Protein AF-0000000079916244 (afdb_homodimer)

Radius of gyration: 22.92 Å; Cα contacts (8 Å, |Δi|>4): 599; chains: 2; bounding box: 50×56×96 Å

Secondary structure (DSSP, 8-state):
----------------------------HHHHHHHHHHHHHHHHHHHHHH-HHHHHHHHHHHEEEEEEEEETTTEEEEHHHHHHHHHHHHHHHH---EEEEEEEEEEEETTEEEEEEEEEEE-TTS-EEEEEEEEEEEEE-TTS-EEEEEEE--HHHHHTTT----TTTT---/----------------------------HHHHHHHHHHHHHHHHHHHHHH-HHHHHHHHHHHEEEEEEEEETTTEEEEHHHHHHHHHHHHHHHH---EEEEEEEEEEEETTEEEEEEEEEEE-TTS-EEEEEEEEEEEEE-TTS-EEEEEEE--HHHHHTTT----TTTT---

Structure (mmCIF, N/CA/C/O backbone):
data_AF-0000000079916244-model_v1
#
loop_
_entity.id
_entity.type
_entity.pdbx_description
1 polymer 'Limonene-1,2-epoxide hydrolase domain-containing protein'
#
loop_
_atom_site.group_PDB
_atom_site.id
_atom_site.type_symbol
_atom_site.label_atom_id
_atom_site.label_alt_id
_atom_site.label_comp_id
_atom_site.label_asym_id
_atom_site.label_entity_id
_atom_site.label_seq_id
_atom_site.pdbx_PDB_ins_code
_atom_site.Cartn_x
_atom_site.Cartn_y
_atom_site.Cartn_z
_atom_site.occupancy
_atom_site.B_iso_or_equiv
_atom_site.auth_seq_id
_atom_site.auth_comp_id
_atom_site.auth_asym_id
_atom_site.auth_atom_id
_atom_site.pdbx_PDB_model_num
ATOM 1 N N . MET A 1 1 ? 21.203 -6.188 46.281 1 23.81 1 MET A N 1
ATOM 2 C CA . MET A 1 1 ? 19.812 -6.648 46.438 1 23.81 1 MET A CA 1
ATOM 3 C C . MET A 1 1 ? 19.031 -6.402 45.156 1 23.81 1 MET A C 1
ATOM 5 O O . MET A 1 1 ? 18.688 -5.262 44.844 1 23.81 1 MET A O 1
ATOM 9 N N . HIS A 1 2 ? 19.359 -7.09 44.062 1 23.56 2 HIS A N 1
ATOM 10 C CA . HIS A 1 2 ? 19.344 -6.977 42.594 1 23.56 2 HIS A CA 1
ATOM 11 C C . HIS A 1 2 ? 17.953 -7.207 42.031 1 23.56 2 HIS A C 1
ATOM 13 O O . HIS A 1 2 ? 17.375 -8.281 42.219 1 23.56 2 HIS A O 1
ATOM 19 N N . GLY A 1 3 ? 16.953 -6.367 42.188 1 21.92 3 GLY A N 1
ATOM 20 C CA . GLY A 1 3 ? 15.508 -6.477 42 1 21.92 3 GLY A CA 1
ATOM 21 C C . GLY A 1 3 ? 15.102 -6.914 40.625 1 21.92 3 GLY A C 1
ATOM 22 O O . GLY A 1 3 ? 15.523 -6.309 39.625 1 21.92 3 GLY A O 1
ATOM 23 N N . TYR A 1 4 ? 14.867 -8.242 40.312 1 20.38 4 TYR A N 1
ATOM 24 C CA . TYR A 1 4 ? 14.562 -9.102 39.188 1 20.38 4 TYR A CA 1
ATOM 25 C C . TYR A 1 4 ? 13.273 -8.656 38.5 1 20.38 4 TYR A C 1
ATOM 27 O O . TYR A 1 4 ? 12.219 -8.562 39.125 1 20.38 4 TYR A O 1
ATOM 35 N N . ILE A 1 5 ? 13.25 -7.645 37.656 1 23.41 5 ILE A N 1
ATOM 36 C CA . ILE A 1 5 ? 12.086 -7.074 37 1 23.41 5 ILE A CA 1
ATOM 37 C C . ILE A 1 5 ? 11.359 -8.156 36.188 1 23.41 5 ILE A C 1
ATOM 39 O O . ILE A 1 5 ? 11.945 -8.805 35.344 1 23.41 5 ILE A O 1
ATOM 43 N N . ASP A 1 6 ? 10.438 -8.914 36.75 1 19.89 6 ASP A N 1
ATOM 44 C CA . ASP A 1 6 ? 9.539 -10 36.344 1 19.89 6 ASP A CA 1
ATOM 45 C C . ASP A 1 6 ? 8.953 -9.734 34.969 1 19.89 6 ASP A C 1
ATOM 47 O O . ASP A 1 6 ? 8.523 -8.609 34.656 1 19.89 6 ASP A O 1
ATOM 51 N N . HIS A 1 7 ? 9.352 -10.469 33.969 1 21.56 7 HIS A N 1
ATOM 52 C CA . HIS A 1 7 ? 9.172 -10.711 32.562 1 21.56 7 HIS A CA 1
ATOM 53 C C . HIS A 1 7 ? 7.703 -10.945 32.219 1 21.56 7 HIS A C 1
ATOM 55 O O . HIS A 1 7 ? 7.082 -11.875 32.75 1 21.56 7 HIS A O 1
ATOM 61 N N . ILE A 1 8 ? 6.84 -9.977 32.219 1 23.69 8 ILE A N 1
ATOM 62 C CA . ILE A 1 8 ? 5.41 -10.086 31.953 1 23.69 8 ILE A CA 1
ATOM 63 C C . ILE A 1 8 ? 5.18 -10.875 30.672 1 23.69 8 ILE A C 1
ATOM 65 O O . ILE A 1 8 ? 5.555 -10.438 29.578 1 23.69 8 ILE A O 1
ATOM 69 N N . VAL A 1 9 ? 5.484 -12.164 30.688 1 20.92 9 VAL A N 1
ATOM 70 C CA . VAL A 1 9 ? 5.293 -13.117 29.594 1 20.92 9 VAL A CA 1
ATOM 71 C C . VAL A 1 9 ? 3.838 -13.086 29.125 1 20.92 9 VAL A C 1
ATOM 73 O O . VAL A 1 9 ? 2.922 -13.32 29.922 1 20.92 9 VAL A O 1
ATOM 76 N N . PRO A 1 10 ? 3.521 -12.32 28.125 1 19.95 10 PRO A N 1
ATOM 77 C CA . PRO A 1 10 ? 2.107 -12.242 27.75 1 19.95 10 PRO A CA 1
ATOM 78 C C . PRO A 1 10 ? 1.494 -13.617 27.5 1 19.95 10 PRO A C 1
ATOM 80 O O . PRO A 1 10 ? 2.199 -14.555 27.109 1 19.95 10 PRO A O 1
ATOM 83 N N . ASP A 1 11 ? 0.597 -13.93 28.281 1 20.97 11 ASP A N 1
ATOM 84 C CA . ASP A 1 11 ? -0.201 -15.156 28.312 1 20.97 11 ASP A CA 1
ATOM 85 C C . ASP A 1 11 ? -0.482 -15.664 26.906 1 20.97 11 ASP A C 1
ATOM 87 O O . ASP A 1 11 ? -0.463 -14.898 25.938 1 20.97 11 ASP A O 1
ATOM 91 N N . ARG A 1 12 ? -0.502 -16.984 26.766 1 22.53 12 ARG A N 1
ATOM 92 C CA . ARG A 1 12 ? -0.764 -18.062 25.828 1 22.53 12 ARG A CA 1
ATOM 93 C C . ARG A 1 12 ? -2.119 -17.891 25.156 1 22.53 12 ARG A C 1
ATOM 95 O O . ARG A 1 12 ? -3.148 -17.812 25.828 1 22.53 12 ARG A O 1
ATOM 102 N N . LEU A 1 13 ? -2.215 -17.297 24.078 1 23.06 13 LEU A N 1
ATOM 103 C CA . LEU A 1 13 ? -3.332 -17.203 23.156 1 23.06 13 LEU A CA 1
ATOM 104 C C . LEU A 1 13 ? -3.914 -18.578 22.875 1 23.06 13 LEU A C 1
ATOM 106 O O . LEU A 1 13 ? -3.246 -19.438 22.281 1 23.06 13 LEU A O 1
ATOM 110 N N . THR A 1 14 ? -4.559 -19.172 23.75 1 23.91 14 THR A N 1
ATOM 111 C CA . THR A 1 14 ? -5.363 -20.391 23.625 1 23.91 14 THR A CA 1
ATOM 112 C C . THR A 1 14 ? -6.105 -20.422 22.297 1 23.91 14 THR A C 1
ATOM 114 O O . THR A 1 14 ? -6.352 -19.375 21.688 1 23.91 14 THR A O 1
ATOM 117 N N . GLY A 1 15 ? -6.281 -21.578 21.516 1 23.58 15 GLY A N 1
ATOM 118 C CA . GLY A 1 15 ? -6.625 -22.219 20.266 1 23.58 15 GLY A CA 1
ATOM 119 C C . GLY A 1 15 ? -8.07 -22 19.859 1 23.58 15 GLY A C 1
ATOM 120 O O . GLY A 1 15 ? -8.578 -22.688 18.969 1 23.58 15 GLY A O 1
ATOM 121 N N . ARG A 1 16 ? -8.945 -21.391 20.688 1 22.08 16 ARG A N 1
ATOM 122 C CA . ARG A 1 16 ? -10.328 -21.656 20.312 1 22.08 16 ARG A CA 1
ATOM 123 C C . ARG A 1 16 ? -10.586 -21.25 18.859 1 22.08 16 ARG A C 1
ATOM 125 O O . ARG A 1 16 ? -10.062 -20.25 18.375 1 22.08 16 ARG A O 1
ATOM 132 N N . ALA A 1 17 ? -11.078 -22.266 17.953 1 26.22 17 ALA A N 1
ATOM 133 C CA . ALA A 1 17 ? -11.727 -22.344 16.656 1 26.22 17 ALA A CA 1
ATOM 134 C C . ALA A 1 17 ? -12.75 -21.219 16.469 1 26.22 17 ALA A C 1
ATOM 136 O O . ALA A 1 17 ? -13.797 -21.219 17.125 1 26.22 17 ALA A O 1
ATOM 137 N N 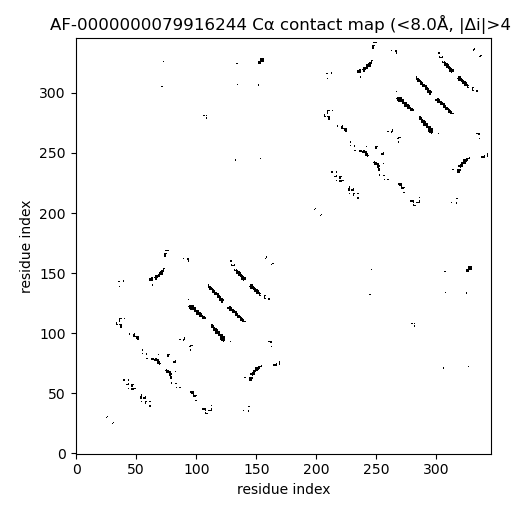. GLY A 1 18 ? -12.453 -20.078 16.703 1 24.7 18 GLY A N 1
ATOM 138 C CA . GLY A 1 18 ? -13.336 -18.922 16.703 1 24.7 18 GLY A CA 1
ATOM 139 C C . GLY A 1 18 ? -14.367 -18.969 15.602 1 24.7 18 GLY A C 1
ATOM 140 O O . GLY A 1 18 ? -14.109 -19.484 14.508 1 24.7 18 GLY A O 1
ATOM 141 N N . ALA A 1 19 ? -15.68 -18.891 16.047 1 23.94 19 ALA A N 1
ATOM 142 C CA . ALA A 1 19 ? -16.938 -18.859 15.312 1 23.94 19 ALA A CA 1
ATOM 143 C C . ALA A 1 19 ? -16.844 -17.984 14.062 1 23.94 19 ALA A C 1
ATOM 145 O O . ALA A 1 19 ? -16.5 -16.812 14.156 1 23.94 19 ALA A O 1
ATOM 146 N N . ILE A 1 20 ? -16.406 -18.531 12.969 1 25.03 20 ILE A N 1
ATOM 147 C CA . ILE A 1 20 ? -16.625 -17.922 11.656 1 25.03 20 ILE A CA 1
ATOM 148 C C . ILE A 1 20 ? -18.016 -17.297 11.602 1 25.03 20 ILE A C 1
ATOM 150 O O . ILE A 1 20 ? -19.016 -18 11.727 1 25.03 20 ILE A O 1
ATOM 154 N N . HIS A 1 21 ? -18.141 -16.188 12.344 1 24.23 21 HIS A N 1
ATOM 155 C CA . HIS A 1 21 ? -19.406 -15.484 12.203 1 24.23 21 HIS A CA 1
ATOM 156 C C . HIS A 1 21 ? -19.906 -15.539 10.758 1 24.23 21 HIS A C 1
ATOM 158 O O . HIS A 1 21 ? -19.125 -15.328 9.82 1 24.23 21 HIS A O 1
ATOM 164 N N . ASN A 1 22 ? -20.922 -16.266 10.539 1 24.09 22 ASN A N 1
ATOM 165 C CA . ASN A 1 22 ? -21.812 -16.328 9.383 1 24.09 22 ASN A CA 1
ATOM 166 C C . ASN A 1 22 ? -22.094 -14.945 8.812 1 24.09 22 ASN A C 1
ATOM 168 O O . ASN A 1 22 ? -22.75 -14.125 9.453 1 24.09 22 ASN A O 1
ATOM 172 N N . ILE A 1 23 ? -21.094 -14.375 8.156 1 26.38 23 ILE A N 1
ATOM 173 C CA . ILE A 1 23 ? -21.422 -13.18 7.379 1 26.38 23 ILE A CA 1
ATOM 174 C C . ILE A 1 23 ? -22.797 -13.359 6.723 1 26.38 23 ILE A C 1
ATOM 176 O O . ILE A 1 23 ? -23 -14.289 5.938 1 26.38 23 ILE A O 1
ATOM 180 N N . SER A 1 24 ? -23.766 -13.109 7.453 1 26.19 24 SER A N 1
ATOM 181 C CA . SER A 1 24 ? -25.109 -13.062 6.887 1 26.19 24 SER A CA 1
ATOM 182 C C . SER A 1 24 ? -25.094 -12.492 5.473 1 26.19 24 SER A C 1
ATOM 184 O O . SER A 1 24 ? -24.5 -11.438 5.223 1 26.19 24 SER A O 1
ATOM 186 N N . ARG A 1 25 ? -25.312 -13.344 4.52 1 27.94 25 ARG A N 1
ATOM 187 C CA . ARG A 1 25 ? -25.641 -13.109 3.121 1 27.94 25 ARG A CA 1
ATOM 188 C C . ARG A 1 25 ? -26.734 -12.047 2.992 1 27.94 25 ARG A C 1
ATOM 190 O O . ARG A 1 25 ? -27.922 -12.352 3.135 1 27.94 25 ARG A O 1
ATOM 197 N N . ILE A 1 26 ? -26.688 -10.906 3.598 1 28.69 26 ILE A N 1
ATOM 198 C CA . ILE A 1 26 ? -27.75 -10.016 3.131 1 28.69 26 ILE A CA 1
ATOM 199 C C . ILE A 1 26 ? -27.656 -9.859 1.614 1 28.69 26 ILE A C 1
ATOM 201 O O . ILE A 1 26 ? -26.609 -9.438 1.09 1 28.69 26 ILE A O 1
ATOM 205 N N . SER A 1 27 ? -28.391 -10.562 0.897 1 31.7 27 SER A N 1
ATOM 206 C CA . SER A 1 27 ? -28.641 -10.68 -0.538 1 31.7 27 SER A CA 1
ATOM 207 C C . SER A 1 27 ? -28.938 -9.32 -1.165 1 31.7 27 SER A C 1
ATOM 209 O O . SER A 1 27 ? -30.094 -8.953 -1.341 1 31.7 27 SER A O 1
ATOM 211 N N . THR A 1 28 ? -28.547 -8.148 -0.71 1 33.34 28 THR A N 1
ATOM 212 C CA . THR A 1 28 ? -29.047 -7.059 -1.545 1 33.34 28 THR A CA 1
ATOM 213 C C . THR A 1 28 ? -28.484 -7.16 -2.959 1 33.34 28 THR A C 1
ATOM 215 O O . THR A 1 28 ? -27.375 -7.656 -3.156 1 33.34 28 THR A O 1
ATOM 218 N N . LYS A 1 29 ? -29.219 -6.922 -4.02 1 36.12 29 LYS A N 1
ATOM 219 C CA . LYS A 1 29 ? -28.906 -6.996 -5.441 1 36.12 29 LYS A CA 1
ATOM 220 C C . LYS A 1 29 ? -27.453 -6.559 -5.695 1 36.12 29 LYS A C 1
ATOM 222 O O . LYS A 1 29 ? -26.781 -7.102 -6.574 1 36.12 29 LYS A O 1
ATOM 227 N N . ASP A 1 30 ? -27 -5.535 -5.133 1 38.78 30 ASP A N 1
ATOM 228 C CA . ASP A 1 30 ? -25.688 -4.926 -5.355 1 38.78 30 ASP A CA 1
ATOM 229 C C . ASP A 1 30 ? -24.578 -5.789 -4.773 1 38.78 30 ASP A C 1
ATOM 231 O O . ASP A 1 30 ? -23.391 -5.523 -4.996 1 38.78 30 ASP A O 1
ATOM 235 N N . GLU A 1 31 ? -24.781 -6.672 -3.846 1 43.81 31 GLU A N 1
ATOM 236 C CA . GLU A 1 31 ? -23.922 -7.578 -3.1 1 43.81 31 GLU A CA 1
ATOM 237 C C . GLU A 1 31 ? -23.406 -8.711 -3.988 1 43.81 31 GLU A C 1
ATOM 239 O O . GLU A 1 31 ? -22.297 -9.188 -3.812 1 43.81 31 GLU A O 1
ATOM 244 N N . THR A 1 32 ? -24.297 -9.133 -4.824 1 47.53 32 THR A N 1
ATOM 245 C CA . THR A 1 32 ? -23.984 -10.266 -5.688 1 47.53 32 THR A CA 1
ATOM 246 C C . THR A 1 32 ? -22.781 -9.945 -6.574 1 47.53 32 THR A C 1
ATOM 248 O O . THR A 1 32 ? -21.891 -10.781 -6.75 1 47.53 32 THR A O 1
ATOM 251 N N . MET A 1 33 ? -22.875 -8.758 -7.215 1 48.25 33 MET A N 1
ATOM 252 C CA . MET A 1 33 ? -21.797 -8.367 -8.117 1 48.25 33 MET A CA 1
ATOM 253 C C . MET A 1 33 ? -20.5 -8.094 -7.348 1 48.25 33 MET A C 1
ATOM 255 O O . MET A 1 33 ? -19.406 -8.352 -7.848 1 48.25 33 MET A O 1
ATOM 259 N N . ALA A 1 34 ? -20.719 -7.605 -6.074 1 57.31 34 ALA A N 1
ATOM 260 C CA . ALA A 1 34 ? -19.641 -7.121 -5.223 1 57.31 34 ALA A CA 1
ATOM 261 C C . ALA A 1 34 ? -18.719 -8.266 -4.785 1 57.31 34 ALA A C 1
ATOM 263 O O . ALA A 1 34 ? -17.5 -8.102 -4.703 1 57.31 34 ALA A O 1
ATOM 264 N N . ASP A 1 35 ? -19.281 -9.5 -4.902 1 80.25 35 ASP A N 1
ATOM 265 C CA . ASP A 1 35 ? -18.453 -10.57 -4.359 1 80.25 35 ASP A CA 1
ATOM 266 C C . ASP A 1 35 ? -17.781 -11.359 -5.477 1 80.25 35 ASP A C 1
ATOM 268 O O . ASP A 1 35 ? -16.859 -12.133 -5.223 1 80.25 35 ASP A O 1
ATOM 272 N N . VAL A 1 36 ? -18.188 -10.906 -6.715 1 91.19 36 VAL A N 1
ATOM 273 C CA . VAL A 1 36 ? -17.641 -11.703 -7.812 1 91.19 36 VAL A CA 1
ATOM 274 C C . VAL A 1 36 ? -16.156 -11.398 -7.996 1 91.19 36 VAL A C 1
ATOM 276 O O . VAL A 1 36 ? -15.336 -12.312 -8.078 1 91.19 36 VAL A O 1
ATOM 279 N N . LEU A 1 37 ? -15.938 -10.125 -8.039 1 97.12 37 LEU A N 1
ATOM 280 C CA . LEU A 1 37 ? -14.555 -9.734 -8.32 1 97.12 37 LEU A CA 1
ATOM 281 C C . LEU A 1 37 ? -13.641 -10.125 -7.164 1 97.12 37 LEU A C 1
ATOM 283 O O . LEU A 1 37 ? -12.5 -10.531 -7.383 1 97.12 37 LEU A O 1
ATOM 287 N N . LYS A 1 38 ? -14.109 -10.023 -5.973 1 97.12 38 LYS A N 1
ATOM 288 C CA . LYS A 1 38 ? -13.367 -10.5 -4.809 1 97.12 38 LYS A CA 1
ATOM 289 C C . LYS A 1 38 ? -13.023 -11.984 -4.945 1 97.12 38 LYS A C 1
ATOM 291 O O . LYS A 1 38 ? -11.914 -12.398 -4.613 1 97.12 38 LYS A O 1
ATOM 296 N N . ASN A 1 39 ? -13.977 -12.742 -5.438 1 97.38 39 ASN A N 1
ATOM 297 C CA . ASN A 1 39 ? -13.758 -14.18 -5.574 1 97.38 39 ASN A CA 1
ATOM 298 C C . ASN A 1 39 ? -12.695 -14.492 -6.625 1 97.38 39 ASN A C 1
ATOM 300 O O . ASN A 1 39 ? -11.953 -15.461 -6.496 1 97.38 39 ASN A O 1
ATOM 304 N N . VAL A 1 40 ? -12.633 -13.727 -7.668 1 98.38 40 VAL A N 1
ATOM 305 C CA . VAL A 1 40 ? -11.57 -13.883 -8.656 1 98.38 40 VAL A CA 1
ATOM 306 C C . VAL A 1 40 ? -10.211 -13.633 -7.996 1 98.38 40 VAL A C 1
ATOM 308 O O . VAL A 1 40 ? -9.273 -14.414 -8.188 1 98.38 40 VAL A O 1
ATOM 311 N N . ALA A 1 41 ? -10.086 -12.578 -7.207 1 98.62 41 ALA A N 1
ATOM 312 C CA . ALA A 1 41 ? -8.836 -12.281 -6.496 1 98.62 41 ALA A CA 1
ATOM 313 C C . ALA A 1 41 ? -8.461 -13.43 -5.559 1 98.62 41 ALA A C 1
ATOM 315 O O . ALA A 1 41 ? -7.309 -13.859 -5.531 1 98.62 41 ALA A O 1
ATOM 316 N N . LEU A 1 42 ? -9.453 -13.914 -4.844 1 98.44 42 LEU A N 1
ATOM 317 C CA . LEU A 1 42 ? -9.203 -14.984 -3.881 1 98.44 42 LEU A CA 1
ATOM 318 C C . LEU A 1 42 ? -8.797 -16.266 -4.586 1 98.44 42 LEU A C 1
ATOM 320 O O . LEU A 1 42 ? -7.977 -17.031 -4.07 1 98.44 42 LEU A O 1
ATOM 324 N N . ASP A 1 43 ? -9.367 -16.5 -5.762 1 98.25 43 ASP A N 1
ATOM 325 C CA . ASP A 1 43 ? -8.969 -17.656 -6.562 1 98.25 43 ASP A CA 1
ATOM 326 C C . ASP A 1 43 ? -7.496 -17.578 -6.953 1 98.25 43 ASP A C 1
ATOM 328 O O . ASP A 1 43 ? -6.77 -18.562 -6.879 1 98.25 43 ASP A O 1
ATOM 332 N N . LEU A 1 44 ? -7.109 -16.438 -7.32 1 98.88 44 LEU A N 1
ATOM 333 C CA . LEU A 1 44 ? -5.707 -16.234 -7.668 1 98.88 44 LEU A CA 1
ATOM 334 C C . LEU A 1 44 ? -4.805 -16.516 -6.477 1 98.88 44 LEU A C 1
ATOM 336 O O . LEU A 1 44 ? -3.852 -17.297 -6.586 1 98.88 44 LEU A O 1
ATOM 340 N N . PHE A 1 45 ? -5.117 -15.984 -5.344 1 98.81 45 PHE A N 1
ATOM 341 C CA . PHE A 1 45 ? -4.277 -16.156 -4.168 1 98.81 45 PHE A CA 1
ATOM 342 C C . PHE A 1 45 ? -4.277 -17.609 -3.703 1 98.81 45 PHE A C 1
ATOM 344 O O . PHE A 1 45 ? -3.262 -18.109 -3.209 1 98.81 45 PHE A O 1
ATOM 351 N N . ASN A 1 46 ? -5.375 -18.234 -3.826 1 98.56 46 ASN A N 1
ATOM 352 C CA . ASN A 1 46 ? -5.426 -19.656 -3.5 1 98.56 46 ASN A CA 1
ATOM 353 C C . ASN A 1 46 ? -4.5 -20.469 -4.398 1 98.56 46 ASN A C 1
ATOM 355 O O . ASN A 1 46 ? -3.84 -21.391 -3.936 1 98.56 46 ASN A O 1
ATOM 359 N N . SER A 1 47 ? -4.484 -20.141 -5.664 1 98.75 47 SER A N 1
ATOM 360 C CA . SER A 1 47 ? -3.596 -20.859 -6.566 1 98.75 47 SER A CA 1
ATOM 361 C C . SER A 1 47 ? -2.139 -20.719 -6.141 1 98.75 47 SER A C 1
ATOM 363 O O . SER A 1 47 ? -1.348 -21.656 -6.297 1 98.75 47 SER A O 1
ATOM 365 N N . TRP A 1 48 ? -1.722 -19.516 -5.598 1 98.75 48 TRP A N 1
ATOM 366 C CA . TRP A 1 48 ? -0.361 -19.281 -5.125 1 98.75 48 TRP A CA 1
ATOM 367 C C . TRP A 1 48 ? -0.023 -20.188 -3.951 1 98.75 48 TRP A C 1
ATOM 369 O O . TRP A 1 48 ? 1.138 -20.562 -3.756 1 98.75 48 TRP A O 1
ATOM 379 N N . ARG A 1 49 ? -0.956 -20.469 -3.207 1 98.31 49 ARG A N 1
ATOM 380 C CA . ARG A 1 49 ? -0.805 -21.25 -1.982 1 98.31 49 ARG A CA 1
ATOM 381 C C . ARG A 1 49 ? -0.628 -22.734 -2.295 1 98.31 49 ARG A C 1
ATOM 383 O O . ARG A 1 49 ? 0.082 -23.453 -1.581 1 98.31 49 ARG A 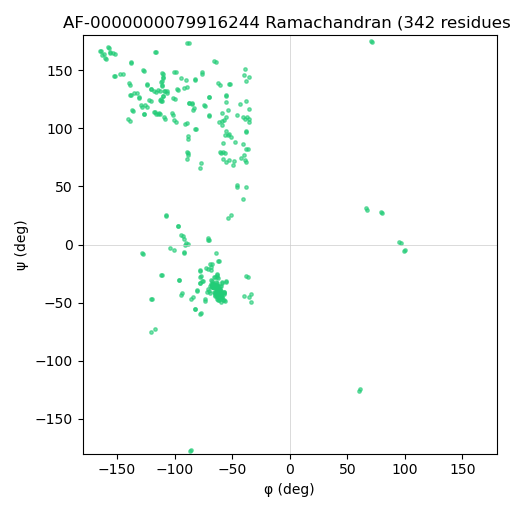O 1
ATOM 390 N N . VAL A 1 50 ? -1.2 -23.234 -3.357 1 98.25 50 VAL A N 1
ATOM 391 C CA . VAL A 1 50 ? -1.312 -24.656 -3.658 1 98.25 50 VAL A CA 1
ATOM 392 C C . VAL A 1 50 ? 0.021 -25.172 -4.188 1 98.25 50 VAL A C 1
ATOM 394 O O . VAL A 1 50 ? 0.556 -26.156 -3.678 1 98.25 50 VAL A O 1
ATOM 397 N N . SER A 1 51 ? 0.488 -24.625 -5.281 1 98 51 SER A N 1
ATOM 398 C CA . SER A 1 51 ? 1.758 -25.047 -5.863 1 98 51 SER A CA 1
ATOM 399 C C . SER A 1 51 ? 2.273 -24.016 -6.867 1 98 51 SER A C 1
ATOM 401 O O . SER A 1 51 ? 1.53 -23.141 -7.301 1 98 51 SER A O 1
ATOM 403 N N . TYR A 1 52 ? 3.531 -24.203 -7.199 1 98.38 52 TYR A N 1
ATOM 404 C CA . TYR A 1 52 ? 4.145 -23.375 -8.234 1 98.38 52 TYR A CA 1
ATOM 405 C C . TYR A 1 52 ? 3.361 -23.484 -9.539 1 98.38 52 TYR A C 1
ATOM 407 O O . TYR A 1 52 ? 3.023 -22.469 -10.148 1 98.38 52 TYR A O 1
ATOM 415 N N . ASP A 1 53 ? 3.049 -24.672 -9.953 1 98.25 53 ASP A N 1
ATOM 416 C CA . ASP A 1 53 ? 2.344 -24.891 -11.203 1 98.25 53 ASP A CA 1
ATOM 417 C C . ASP A 1 53 ? 0.935 -24.312 -11.156 1 98.25 53 ASP A C 1
ATOM 419 O O . ASP A 1 53 ? 0.461 -23.734 -12.141 1 98.25 53 ASP A O 1
ATOM 423 N N . GLU A 1 54 ? 0.252 -24.5 -10.109 1 98.75 54 GLU A N 1
ATOM 424 C CA . GLU A 1 54 ? -1.102 -23.969 -9.984 1 98.75 54 GLU A CA 1
ATOM 425 C C . GLU A 1 54 ? -1.099 -22.438 -10.016 1 98.75 54 GLU A C 1
ATOM 427 O O . GLU A 1 54 ? -2.037 -21.828 -10.531 1 98.75 54 GLU A O 1
ATOM 432 N N . ALA A 1 55 ? -0.068 -21.859 -9.445 1 98.75 55 ALA A N 1
ATOM 433 C CA . ALA A 1 55 ? 0.062 -20.406 -9.516 1 98.75 55 ALA A CA 1
ATOM 434 C C . ALA A 1 55 ? 0.121 -19.938 -10.961 1 98.75 55 ALA A C 1
ATOM 436 O O . ALA A 1 55 ? -0.536 -18.953 -11.32 1 98.75 55 ALA A O 1
ATOM 437 N N . LEU A 1 56 ? 0.901 -20.594 -11.773 1 98.75 56 LEU A N 1
ATOM 438 C CA . LEU A 1 56 ? 1.016 -20.219 -13.18 1 98.75 56 LEU A CA 1
ATOM 439 C C . LEU A 1 56 ? -0.335 -20.328 -13.875 1 98.75 56 LEU A C 1
ATOM 441 O O . LEU A 1 56 ? -0.7 -19.453 -14.664 1 98.75 56 LEU A O 1
ATOM 445 N N .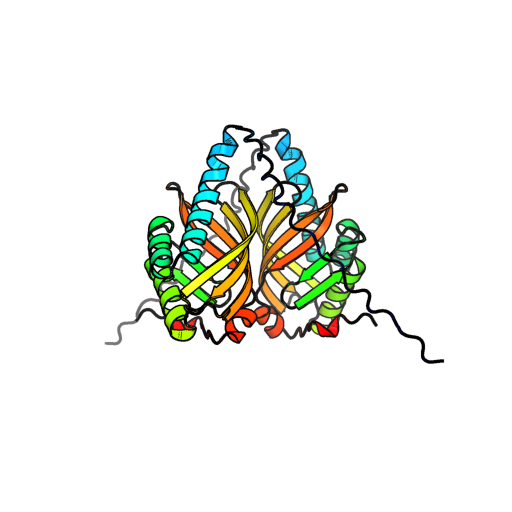 LYS A 1 57 ? -1.117 -21.344 -13.555 1 98.81 57 LYS A N 1
ATOM 446 C CA . LYS A 1 57 ? -2.455 -21.5 -14.117 1 98.81 57 LYS A CA 1
ATOM 447 C C . LYS A 1 57 ? -3.395 -20.406 -13.625 1 98.81 57 LYS A C 1
ATOM 449 O O . LYS A 1 57 ? -4.289 -19.969 -14.352 1 98.81 57 LYS A O 1
ATOM 454 N N . GLY A 1 58 ? -3.209 -20.062 -12.414 1 98.88 58 GLY A N 1
ATOM 455 C CA . GLY A 1 58 ? -4.02 -19 -11.852 1 98.88 58 GLY A CA 1
ATOM 456 C C . GLY A 1 58 ? -3.918 -17.703 -12.617 1 98.88 58 GLY A C 1
ATOM 457 O O . GLY A 1 58 ? -4.922 -17.016 -12.82 1 98.88 58 GLY A O 1
ATOM 458 N N . PHE A 1 59 ? -2.727 -17.344 -13.031 1 98.88 59 PHE A N 1
ATOM 459 C CA . PHE A 1 59 ? -2.549 -16.141 -13.836 1 98.88 59 PHE A CA 1
ATOM 460 C C . PHE A 1 59 ? -3.338 -16.234 -15.141 1 98.88 59 PHE A C 1
ATOM 462 O O . PHE A 1 59 ? -3.998 -15.281 -15.547 1 98.88 59 PHE A O 1
ATOM 469 N N . ASP A 1 60 ? -3.281 -17.391 -15.719 1 98.75 60 ASP A N 1
ATOM 470 C CA . ASP A 1 60 ? -4 -17.609 -16.969 1 98.75 60 ASP A CA 1
ATOM 471 C C . ASP A 1 60 ? -5.508 -17.453 -16.766 1 98.75 60 ASP A C 1
ATOM 473 O O . ASP A 1 60 ? -6.199 -16.906 -17.641 1 98.75 60 ASP A O 1
ATOM 477 N N . ARG A 1 61 ? -5.988 -17.844 -15.719 1 98.62 61 ARG A N 1
ATOM 478 C CA . ARG A 1 61 ? -7.422 -17.875 -15.453 1 98.62 61 ARG A CA 1
ATOM 479 C C . ARG A 1 61 ? -7.938 -16.469 -15.109 1 98.62 61 ARG A C 1
ATOM 481 O O . ARG A 1 61 ? -9.07 -16.125 -15.461 1 98.62 61 ARG A O 1
ATOM 488 N N . THR A 1 62 ? -7.125 -15.664 -14.469 1 98.88 62 THR A N 1
ATOM 489 C CA . THR A 1 62 ? -7.691 -14.492 -13.805 1 98.88 62 THR A CA 1
ATOM 490 C C . THR A 1 62 ? -7.254 -13.211 -14.516 1 98.88 62 THR A C 1
ATOM 492 O O . THR A 1 62 ? -7.965 -12.203 -14.469 1 98.88 62 THR A O 1
ATOM 495 N N . PHE A 1 63 ? -6.074 -13.219 -15.211 1 98.88 63 PHE A N 1
ATOM 496 C CA . PHE A 1 63 ? -5.559 -12.008 -15.836 1 98.88 63 PHE A CA 1
ATOM 497 C C . PHE A 1 63 ? -6.215 -11.773 -17.188 1 98.88 63 PHE A C 1
ATOM 499 O O . PHE A 1 63 ? -6.453 -12.719 -17.938 1 98.88 63 PHE A O 1
ATOM 506 N N . ALA A 1 64 ? -6.52 -10.523 -17.531 1 98.88 64 ALA A N 1
ATOM 507 C CA . ALA A 1 64 ? -6.801 -10.148 -18.922 1 98.88 64 ALA A CA 1
ATOM 508 C C . ALA A 1 64 ? -5.57 -10.336 -19.797 1 98.88 64 ALA A C 1
ATOM 510 O O . ALA A 1 64 ? -4.438 -10.258 -19.328 1 98.88 64 ALA A O 1
ATOM 511 N N . ALA A 1 65 ? -5.77 -10.492 -21.109 1 98.62 65 ALA A N 1
ATOM 512 C CA . ALA A 1 65 ? -4.672 -10.641 -22.062 1 98.62 65 ALA A CA 1
ATOM 513 C C . ALA A 1 65 ? -3.785 -9.398 -22.078 1 98.62 65 ALA A C 1
ATOM 515 O O . ALA A 1 65 ? -2.57 -9.5 -22.266 1 98.62 65 ALA A O 1
ATOM 516 N N . ASP A 1 66 ? -4.379 -8.273 -21.781 1 98.44 66 ASP A N 1
ATOM 517 C CA . ASP A 1 66 ? -3.648 -7.012 -21.797 1 98.44 66 ASP A CA 1
ATOM 518 C C . ASP A 1 66 ? -3.406 -6.5 -20.375 1 98.44 66 ASP A C 1
ATOM 520 O O . ASP A 1 66 ? -3.328 -5.289 -20.156 1 98.44 66 ASP A O 1
ATOM 524 N N . ASN A 1 67 ? -3.385 -7.414 -19.438 1 98.75 67 ASN A N 1
ATOM 525 C CA . ASN A 1 67 ? -3.131 -7.023 -18.062 1 98.75 67 ASN A CA 1
ATOM 526 C C . ASN A 1 67 ? -1.86 -6.188 -17.938 1 98.75 67 ASN A C 1
ATOM 528 O O . ASN A 1 67 ? -0.865 -6.461 -18.609 1 98.75 67 ASN A O 1
ATOM 532 N N . VAL A 1 68 ? -1.906 -5.129 -17.125 1 98.62 68 VAL A N 1
ATOM 533 C CA . VAL A 1 68 ? -0.746 -4.387 -16.641 1 98.62 68 VAL A CA 1
ATOM 534 C C . VAL A 1 68 ? -0.592 -4.594 -15.133 1 98.62 68 VAL A C 1
ATOM 536 O O . VAL A 1 68 ? -1.481 -4.234 -14.359 1 98.62 68 VAL A O 1
ATOM 539 N N . TRP A 1 69 ? 0.48 -5.285 -14.75 1 98.06 69 TRP A N 1
ATOM 540 C CA . TRP A 1 69 ? 0.795 -5.52 -13.344 1 98.06 69 TRP A CA 1
ATOM 541 C C . TRP A 1 69 ? 2.004 -4.695 -12.914 1 98.06 69 TRP A C 1
ATOM 543 O O . TRP A 1 69 ? 3.133 -4.977 -13.32 1 98.06 69 TRP A O 1
ATOM 553 N N . VAL A 1 70 ? 1.68 -3.633 -12.078 1 96.94 70 VAL A N 1
ATOM 554 C CA . VAL A 1 70 ? 2.697 -2.695 -11.609 1 96.94 70 VAL A CA 1
ATOM 555 C C . VAL A 1 70 ? 3.146 -3.076 -10.203 1 96.94 70 VAL A C 1
ATOM 557 O O . VAL A 1 70 ? 2.398 -2.898 -9.234 1 96.94 70 VAL A O 1
ATOM 560 N N . ASN A 1 71 ? 4.363 -3.637 -10.203 1 92.44 71 ASN A N 1
ATOM 561 C CA . ASN A 1 71 ? 5.031 -3.758 -8.914 1 92.44 71 ASN A CA 1
ATOM 562 C C . ASN A 1 71 ? 5.867 -2.52 -8.594 1 92.44 71 ASN A C 1
ATOM 564 O O . ASN A 1 71 ? 7.055 -2.467 -8.914 1 92.44 71 ASN A O 1
ATOM 568 N N . GLU A 1 72 ? 5.16 -1.35 -8.219 1 79.19 72 GLU A N 1
ATOM 569 C CA . GLU A 1 72 ? 5.48 0.076 -8.227 1 79.19 72 GLU A CA 1
ATOM 570 C C . GLU A 1 72 ? 6.961 0.312 -7.938 1 79.19 72 GLU A C 1
ATOM 572 O O . GLU A 1 72 ? 7.602 1.13 -8.602 1 79.19 72 GLU A O 1
ATOM 577 N N . PRO A 1 73 ? 7.543 -0.311 -6.848 1 77.25 73 PRO A N 1
ATOM 578 C CA . PRO A 1 73 ? 8.914 0.192 -6.883 1 77.25 73 PRO A CA 1
ATOM 579 C C . PRO A 1 73 ? 9.852 -0.711 -7.68 1 77.25 73 PRO A C 1
ATOM 581 O O . PRO A 1 73 ? 11.031 -0.386 -7.855 1 77.25 73 PRO A O 1
ATOM 584 N N . LEU A 1 74 ? 9.359 -1.729 -8.297 1 85.62 74 LEU A N 1
ATOM 585 C CA . LEU A 1 74 ? 10.281 -2.707 -8.875 1 85.62 74 LEU A CA 1
ATOM 586 C C . LEU A 1 74 ? 10.125 -2.764 -10.391 1 85.62 74 LEU A C 1
ATOM 588 O O . LEU A 1 74 ? 10.969 -2.242 -11.125 1 85.62 74 LEU A O 1
ATOM 592 N N . MET A 1 75 ? 9.023 -3.34 -10.836 1 89.44 75 MET A N 1
ATOM 593 C CA . MET A 1 75 ? 8.867 -3.561 -12.273 1 89.44 75 MET A CA 1
ATOM 594 C C . MET A 1 75 ? 7.391 -3.605 -12.656 1 89.44 75 MET A C 1
ATOM 596 O O . MET A 1 75 ? 6.52 -3.717 -11.797 1 89.44 75 MET A O 1
ATOM 600 N N . THR A 1 76 ? 7.195 -3.469 -14 1 95.75 76 THR A N 1
ATOM 601 C CA . THR A 1 76 ? 5.879 -3.652 -14.594 1 95.75 76 THR A CA 1
ATOM 602 C C . THR A 1 76 ? 5.887 -4.82 -15.578 1 95.75 76 THR A C 1
ATOM 604 O O . THR A 1 76 ? 6.828 -4.973 -16.359 1 95.75 76 THR A O 1
ATOM 607 N N . THR A 1 77 ? 4.895 -5.688 -15.453 1 96.81 77 THR A N 1
ATOM 608 C CA . THR A 1 77 ? 4.754 -6.781 -16.406 1 96.81 77 THR A CA 1
ATOM 609 C C . THR A 1 77 ? 3.441 -6.66 -17.172 1 96.81 77 THR A C 1
ATOM 611 O O . THR A 1 77 ? 2.562 -5.883 -16.797 1 96.81 77 THR A O 1
ATOM 614 N N . HIS A 1 78 ? 3.377 -7.473 -18.312 1 98.25 78 HIS A N 1
ATOM 615 C CA . HIS A 1 78 ? 2.205 -7.398 -19.172 1 98.25 78 HIS A CA 1
ATOM 616 C C . HIS A 1 78 ? 1.656 -8.789 -19.484 1 98.25 78 HIS A C 1
ATOM 618 O O . HIS A 1 78 ? 2.391 -9.656 -19.953 1 98.25 78 HIS A O 1
ATOM 624 N N . GLY A 1 79 ? 0.378 -8.914 -19.203 1 98.5 79 GLY A N 1
ATOM 625 C CA . GLY A 1 79 ? -0.313 -10.156 -19.5 1 98.5 79 GLY A CA 1
ATOM 626 C C . GLY A 1 79 ? 0.091 -11.297 -18.578 1 98.5 79 GLY A C 1
ATOM 627 O O . GLY A 1 79 ? 0.994 -11.141 -17.75 1 98.5 79 GLY A O 1
ATOM 628 N N . PRO A 1 80 ? -0.626 -12.445 -18.75 1 98.69 80 PRO A N 1
ATOM 629 C CA . PRO A 1 80 ? -0.298 -13.625 -17.953 1 98.69 80 PRO A CA 1
ATOM 630 C C . PRO A 1 80 ? 1.146 -14.086 -18.141 1 98.69 80 PRO A C 1
ATOM 632 O O . PRO A 1 80 ? 1.782 -14.539 -17.188 1 98.69 80 PRO A O 1
ATOM 635 N N . GLU A 1 81 ? 1.69 -13.898 -19.297 1 98.44 81 GLU A N 1
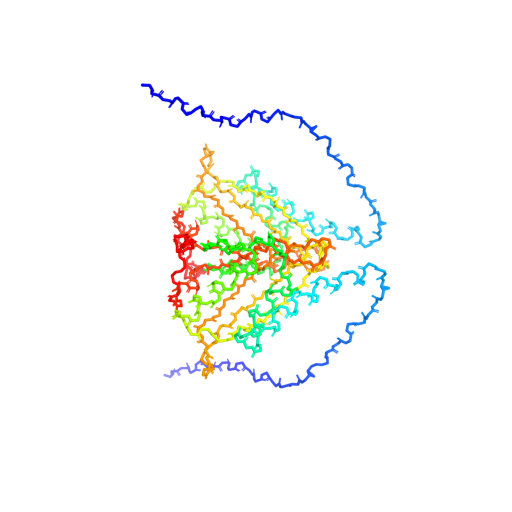ATOM 636 C CA . GLU A 1 81 ? 3.055 -14.352 -19.547 1 98.44 81 GLU A CA 1
ATOM 637 C C . GLU A 1 81 ? 4.066 -13.516 -18.766 1 98.44 81 GLU A C 1
ATOM 639 O O . GLU A 1 81 ? 5.051 -14.039 -18.25 1 98.44 81 GLU A O 1
ATOM 644 N N . GLY A 1 82 ? 3.84 -12.234 -18.734 1 97.38 82 GLY A N 1
ATOM 645 C CA . GLY A 1 82 ? 4.707 -11.391 -17.922 1 97.38 82 GLY A CA 1
ATOM 646 C C . GLY A 1 82 ? 4.684 -11.758 -16.453 1 97.38 82 GLY A C 1
ATOM 647 O O . GLY A 1 82 ? 5.727 -11.758 -15.797 1 97.38 82 GLY A O 1
ATOM 648 N N . ALA A 1 83 ? 3.527 -12.039 -15.953 1 97.56 83 ALA A N 1
ATOM 649 C CA . ALA A 1 83 ? 3.389 -12.461 -14.555 1 97.56 83 ALA A CA 1
ATOM 650 C C . ALA A 1 83 ? 4.129 -13.766 -14.297 1 97.56 83 ALA A C 1
ATOM 652 O O . ALA A 1 83 ? 4.816 -13.914 -13.289 1 97.56 83 ALA A O 1
ATOM 653 N N . LYS A 1 84 ? 4.012 -14.648 -15.234 1 98.25 84 LYS A N 1
ATOM 654 C CA . LYS A 1 84 ? 4.676 -15.945 -15.102 1 98.25 84 LYS A CA 1
ATOM 655 C C . LYS A 1 84 ? 6.195 -15.789 -15.117 1 98.25 84 LYS A C 1
ATOM 657 O O . LYS A 1 84 ? 6.906 -16.516 -14.422 1 98.25 84 LYS A O 1
ATOM 662 N N . GLU A 1 85 ? 6.641 -14.859 -15.867 1 95.06 85 GLU A N 1
ATOM 663 C CA . GLU A 1 85 ? 8.078 -14.609 -15.93 1 95.06 85 GLU A CA 1
ATOM 664 C C . GLU A 1 85 ? 8.617 -14.164 -14.578 1 95.06 85 GLU A C 1
ATOM 666 O O . GLU A 1 85 ? 9.695 -14.586 -14.164 1 95.06 85 GLU A O 1
ATOM 671 N N . ILE A 1 86 ? 7.926 -13.305 -13.898 1 92.44 86 ILE A N 1
ATOM 672 C CA . ILE A 1 86 ? 8.367 -12.867 -12.578 1 92.44 86 ILE A CA 1
ATOM 673 C C . ILE A 1 86 ? 8.375 -14.055 -11.617 1 92.44 86 ILE A C 1
ATOM 675 O O . ILE A 1 86 ? 9.289 -14.188 -10.797 1 92.44 86 ILE A O 1
ATOM 679 N N . TRP A 1 87 ? 7.332 -14.859 -11.727 1 95.25 87 TRP A N 1
ATOM 680 C CA . TRP A 1 87 ? 7.266 -16.031 -10.867 1 95.25 87 TRP A CA 1
ATOM 681 C C . TRP A 1 87 ? 8.438 -16.969 -11.133 1 95.25 87 TRP A C 1
ATOM 683 O O . TRP A 1 87 ? 9.023 -17.516 -10.195 1 95.25 87 TRP A O 1
ATOM 693 N N . ARG A 1 88 ? 8.852 -17.141 -12.375 1 95.38 88 ARG A N 1
ATOM 694 C CA . ARG A 1 88 ? 9.992 -17.953 -12.758 1 95.38 88 ARG A CA 1
ATOM 695 C C . ARG A 1 88 ? 11.289 -17.391 -12.195 1 95.38 88 ARG A C 1
ATOM 697 O O . ARG A 1 88 ? 12.133 -18.125 -11.68 1 95.38 88 ARG A O 1
ATOM 704 N N . LEU A 1 89 ? 11.352 -16.156 -12.297 1 90.81 89 LEU A N 1
ATOM 705 C CA . LEU A 1 89 ? 12.539 -15.492 -11.773 1 90.81 89 LEU A CA 1
ATOM 706 C C . LEU A 1 89 ? 12.648 -15.68 -10.266 1 90.81 89 LEU A C 1
ATOM 708 O O . LEU A 1 89 ? 13.742 -15.906 -9.742 1 90.81 89 LEU A O 1
ATOM 712 N N . CYS A 1 90 ? 11.586 -15.562 -9.586 1 93.12 90 CYS A N 1
ATOM 713 C CA . CYS A 1 90 ? 11.578 -15.758 -8.141 1 93.12 90 CYS A CA 1
ATOM 714 C C . CYS A 1 90 ? 11.961 -17.188 -7.789 1 93.12 90 CYS A C 1
ATOM 716 O O . CYS A 1 90 ? 12.648 -17.438 -6.797 1 93.12 90 CYS A O 1
ATOM 718 N N . LYS A 1 91 ? 11.469 -18.094 -8.602 1 95.19 91 LYS A N 1
ATOM 719 C CA . LYS A 1 91 ? 11.859 -19.484 -8.391 1 95.19 91 LYS A CA 1
ATOM 720 C C . LYS A 1 91 ? 13.359 -19.688 -8.586 1 95.19 91 LYS A C 1
ATOM 722 O O . LYS A 1 91 ? 14.023 -20.328 -7.773 1 95.19 91 LYS A O 1
ATOM 727 N N . GLU A 1 92 ? 13.852 -19.109 -9.617 1 93.19 92 GLU A N 1
ATOM 728 C CA . GLU A 1 92 ? 15.266 -19.25 -9.953 1 93.19 92 GLU A CA 1
ATOM 729 C C . GLU A 1 92 ? 16.156 -18.594 -8.898 1 93.19 92 GLU A C 1
ATOM 731 O O . GLU A 1 92 ? 17.172 -19.156 -8.492 1 93.19 92 GLU A O 1
ATOM 736 N N . MET A 1 93 ? 15.703 -17.531 -8.391 1 89.19 93 MET A N 1
ATOM 737 C CA . MET A 1 93 ? 16.594 -16.719 -7.562 1 89.19 93 MET A CA 1
ATOM 738 C C . MET A 1 93 ? 16.406 -17.031 -6.086 1 89.19 93 MET A C 1
ATOM 740 O O . MET A 1 93 ? 17.344 -16.984 -5.301 1 89.19 93 MET A O 1
ATOM 744 N N . GLN A 1 94 ? 15.195 -17.406 -5.734 1 90.56 94 GLN A N 1
ATOM 745 C CA . GLN A 1 94 ? 14.914 -17.5 -4.305 1 90.56 94 GLN A CA 1
ATOM 746 C C . GLN A 1 94 ? 14.328 -18.859 -3.949 1 90.56 94 GLN A C 1
ATOM 748 O O . GLN A 1 94 ? 14.094 -19.156 -2.775 1 90.56 94 GLN A O 1
ATOM 753 N N . GLY A 1 95 ? 14.023 -19.609 -4.945 1 94.31 95 GLY A N 1
ATOM 754 C CA . GLY A 1 95 ? 13.453 -20.922 -4.695 1 94.31 95 GLY A CA 1
ATOM 755 C C . GLY A 1 95 ? 11.969 -20.891 -4.383 1 94.31 95 GLY A C 1
ATOM 756 O O . GLY A 1 95 ? 11.453 -21.766 -3.699 1 94.31 95 GLY A O 1
ATOM 757 N N . LEU A 1 96 ? 11.289 -19.891 -4.891 1 96.38 96 LEU A N 1
ATOM 758 C CA . LEU A 1 96 ? 9.859 -19.766 -4.648 1 96.38 96 LEU A CA 1
ATOM 759 C C . LEU A 1 96 ? 9.125 -21.031 -5.066 1 96.38 96 LEU A C 1
ATOM 761 O O . LEU A 1 96 ? 9.297 -21.516 -6.188 1 96.38 96 LEU A O 1
ATOM 765 N N . GLU A 1 97 ? 8.328 -21.516 -4.109 1 98.31 97 GLU A N 1
ATOM 766 C CA . GLU A 1 97 ? 7.438 -22.625 -4.422 1 98.31 97 GLU A CA 1
ATOM 767 C C . GLU A 1 97 ? 5.977 -22.25 -4.199 1 98.31 97 GLU A C 1
ATOM 769 O O . GLU A 1 97 ? 5.121 -22.531 -5.035 1 98.31 97 GLU A O 1
ATOM 774 N N . THR A 1 98 ? 5.777 -21.641 -3.043 1 98.38 98 THR A N 1
ATOM 775 C CA . THR A 1 98 ? 4.43 -21.156 -2.754 1 98.38 98 THR A CA 1
ATOM 776 C C . THR A 1 98 ? 4.473 -19.781 -2.121 1 98.38 98 THR A C 1
ATOM 778 O O . THR A 1 98 ? 5.504 -19.359 -1.578 1 98.38 98 THR A O 1
ATOM 781 N N . LEU A 1 99 ? 3.395 -19.094 -2.256 1 98.38 99 LEU A N 1
ATOM 782 C CA . LEU A 1 99 ? 3.174 -17.797 -1.625 1 98.38 99 LEU A CA 1
ATOM 783 C C . LEU A 1 99 ? 1.846 -17.781 -0.876 1 98.38 99 LEU A C 1
ATOM 785 O O . LEU A 1 99 ? 0.791 -18.016 -1.469 1 98.38 99 LEU A O 1
ATOM 789 N N . HIS A 1 100 ? 1.936 -17.562 0.356 1 98.75 100 HIS A N 1
ATOM 790 C CA . HIS A 1 100 ? 0.753 -17.516 1.21 1 98.75 100 HIS A CA 1
ATOM 791 C C . HIS A 1 100 ? 0.364 -16.062 1.521 1 98.75 100 HIS A C 1
ATOM 793 O O . HIS A 1 100 ? 1.187 -15.289 2.012 1 98.75 100 HIS A O 1
ATOM 799 N N . VAL A 1 101 ? -0.853 -15.844 1.22 1 98.69 101 VAL A N 1
ATOM 800 C CA . VAL A 1 101 ? -1.379 -14.492 1.406 1 98.69 101 VAL A CA 1
ATOM 801 C C . VAL A 1 101 ? -2.229 -14.438 2.674 1 98.69 101 VAL A C 1
ATOM 803 O O . VAL A 1 101 ? -3.279 -15.078 2.75 1 98.69 101 VAL A O 1
ATOM 806 N N . ASP A 1 102 ? -1.771 -13.695 3.674 1 98.5 102 ASP A N 1
ATOM 807 C CA . ASP A 1 102 ? -2.57 -13.391 4.855 1 98.5 102 ASP A CA 1
ATOM 808 C C . ASP A 1 102 ? -3.35 -12.086 4.668 1 98.5 102 ASP A C 1
ATOM 810 O O . ASP A 1 102 ? -2.789 -11 4.797 1 98.5 102 ASP A O 1
ATOM 814 N N . ILE A 1 103 ? -4.617 -12.227 4.41 1 98.62 103 ILE A N 1
ATOM 815 C CA . ILE A 1 103 ? -5.445 -11.062 4.102 1 98.62 103 ILE A CA 1
ATOM 816 C C . ILE A 1 103 ? -5.934 -10.422 5.395 1 98.62 103 ILE A C 1
ATOM 818 O O . ILE A 1 103 ? -6.582 -11.07 6.219 1 98.62 103 ILE A O 1
ATOM 822 N N . HIS A 1 104 ? -5.605 -9.148 5.609 1 98.31 104 HIS A N 1
ATOM 823 C CA . HIS A 1 104 ? -6.113 -8.375 6.738 1 98.31 104 HIS A CA 1
ATOM 824 C C . HIS A 1 104 ? -7.48 -7.777 6.422 1 98.31 104 HIS A C 1
ATOM 826 O O . HIS A 1 104 ? -8.398 -7.863 7.238 1 98.31 104 HIS A O 1
ATOM 832 N N . HIS A 1 105 ? -7.582 -7.172 5.145 1 98.06 105 HIS A N 1
ATOM 833 C CA . HIS A 1 105 ? -8.836 -6.633 4.629 1 98.06 105 HIS A CA 1
ATOM 834 C C . HIS A 1 105 ? -8.922 -6.789 3.117 1 98.06 105 HIS A C 1
ATOM 836 O O . HIS A 1 105 ? -7.906 -6.723 2.422 1 98.06 105 HIS A O 1
ATOM 842 N N . ILE A 1 106 ? -10.055 -6.973 2.703 1 98.12 106 ILE A N 1
ATOM 843 C CA . ILE A 1 106 ? -10.344 -6.992 1.273 1 98.12 106 ILE A CA 1
ATOM 844 C C . ILE A 1 106 ? -11.641 -6.234 1.001 1 98.12 106 ILE A C 1
ATOM 846 O O . ILE A 1 106 ? -12.641 -6.426 1.703 1 98.12 106 ILE A O 1
ATOM 850 N N . TRP A 1 107 ? -11.578 -5.301 0.062 1 96.5 107 TRP A N 1
ATOM 851 C CA . TRP A 1 107 ? -12.719 -4.469 -0.288 1 96.5 107 TRP A CA 1
ATOM 852 C C . TRP A 1 107 ? -13.039 -4.582 -1.775 1 96.5 107 TRP A C 1
ATOM 854 O O . TRP A 1 107 ? -12.133 -4.656 -2.607 1 96.5 107 TRP A O 1
ATOM 864 N N . GLU A 1 108 ? -14.258 -4.68 -2.039 1 95.81 108 GLU A N 1
ATOM 865 C CA . GLU A 1 108 ? -14.75 -4.531 -3.406 1 95.81 108 GLU A CA 1
ATOM 866 C C . GLU A 1 108 ? -15.578 -3.258 -3.559 1 95.81 108 GLU A C 1
ATOM 868 O O . GLU A 1 108 ? -16.453 -2.984 -2.744 1 95.81 108 GLU A O 1
ATOM 873 N N . ASN A 1 109 ? -15.195 -2.395 -4.469 1 93.25 109 ASN A N 1
ATOM 874 C CA . ASN A 1 109 ? -15.891 -1.151 -4.801 1 93.25 109 ASN A CA 1
ATOM 875 C C . ASN A 1 109 ? -15.922 -0.91 -6.305 1 93.25 109 ASN A C 1
ATOM 877 O O . ASN A 1 109 ? -14.906 -0.541 -6.902 1 93.25 109 ASN A O 1
ATOM 881 N N . GLY A 1 110 ? -17.141 -1.102 -6.941 1 93.19 110 GLY A N 1
ATOM 882 C CA . GLY A 1 110 ? -17.203 -1.091 -8.398 1 93.19 110 GLY A CA 1
ATOM 883 C C . GLY A 1 110 ? -16.359 -2.178 -9.039 1 93.19 110 GLY A C 1
ATOM 884 O O . GLY A 1 110 ? -16.469 -3.35 -8.672 1 93.19 110 GLY A O 1
ATOM 885 N N . ARG A 1 111 ? -15.508 -1.731 -9.891 1 96.62 111 ARG A N 1
ATOM 886 C CA . ARG A 1 111 ? -14.68 -2.693 -10.617 1 96.62 111 ARG A CA 1
ATOM 887 C C . ARG A 1 111 ? -13.312 -2.844 -9.969 1 96.62 111 ARG A C 1
ATOM 889 O O . ARG A 1 111 ? -12.367 -3.326 -10.602 1 96.62 111 ARG A O 1
ATOM 896 N N . PHE A 1 112 ? -13.242 -2.377 -8.781 1 97.5 112 PHE A N 1
ATOM 897 C CA . PHE A 1 112 ? -11.977 -2.463 -8.062 1 97.5 112 PHE A CA 1
ATOM 898 C C . PHE A 1 112 ? -12.062 -3.463 -6.922 1 97.5 112 PHE A C 1
ATOM 900 O O . PHE A 1 112 ? -13.102 -3.564 -6.258 1 97.5 112 PHE A O 1
ATOM 907 N N . VAL A 1 113 ? -11.008 -4.164 -6.672 1 98.31 113 VAL A N 1
ATOM 908 C CA . VAL A 1 113 ? -10.75 -4.91 -5.445 1 98.31 113 VAL A CA 1
ATOM 909 C C . VAL A 1 113 ? -9.453 -4.426 -4.812 1 98.31 113 VAL A C 1
ATOM 911 O O . VAL A 1 113 ? -8.414 -4.348 -5.48 1 98.31 113 VAL A O 1
ATOM 914 N N . ILE A 1 114 ? -9.5 -4 -3.568 1 98.5 114 ILE A N 1
ATOM 915 C CA . ILE A 1 114 ? -8.352 -3.559 -2.787 1 98.5 114 ILE A CA 1
ATOM 916 C C . ILE A 1 114 ? -8.055 -4.574 -1.688 1 98.5 114 ILE A C 1
ATOM 918 O O . ILE A 1 114 ? -8.953 -4.988 -0.953 1 98.5 114 ILE A O 1
ATOM 922 N N . ILE A 1 115 ? -6.789 -5.016 -1.624 1 98.75 115 ILE A N 1
ATOM 923 C CA . ILE A 1 115 ? -6.441 -6.078 -0.684 1 98.75 115 ILE A CA 1
ATOM 924 C C . ILE A 1 115 ? -5.27 -5.629 0.188 1 98.75 115 ILE A C 1
ATOM 926 O O . ILE A 1 115 ? -4.172 -5.387 -0.317 1 98.75 115 ILE A O 1
ATOM 930 N N . GLU A 1 116 ? -5.535 -5.445 1.442 1 98.69 116 GLU A N 1
ATOM 931 C CA . GLU A 1 116 ? -4.492 -5.285 2.453 1 98.69 116 GLU A CA 1
ATOM 932 C C . GLU A 1 116 ? -4.047 -6.637 3.006 1 98.69 116 GLU A C 1
ATOM 934 O O . GLU A 1 116 ? -4.863 -7.391 3.543 1 98.69 116 GLU A O 1
ATOM 939 N N . ARG A 1 117 ? -2.684 -6.902 2.85 1 98.69 117 ARG A N 1
ATOM 940 C CA . ARG A 1 117 ? -2.27 -8.281 3.109 1 98.69 117 ARG A CA 1
ATOM 941 C C . ARG A 1 117 ? -0.795 -8.344 3.496 1 98.69 117 ARG A C 1
ATOM 943 O O . ARG A 1 117 ? -0.07 -7.352 3.361 1 98.69 117 ARG A O 1
ATOM 950 N N . VAL A 1 118 ? -0.382 -9.492 4.055 1 97.88 118 VAL A N 1
ATOM 951 C CA . VAL A 1 118 ? 1.015 -9.898 4.176 1 97.88 118 VAL A CA 1
ATOM 952 C C . VAL A 1 118 ? 1.286 -11.094 3.26 1 97.88 118 VAL A C 1
ATOM 954 O O . VAL A 1 118 ? 0.588 -12.109 3.326 1 97.88 118 VAL A O 1
ATOM 957 N N . ASP A 1 119 ? 2.242 -10.945 2.389 1 97.06 11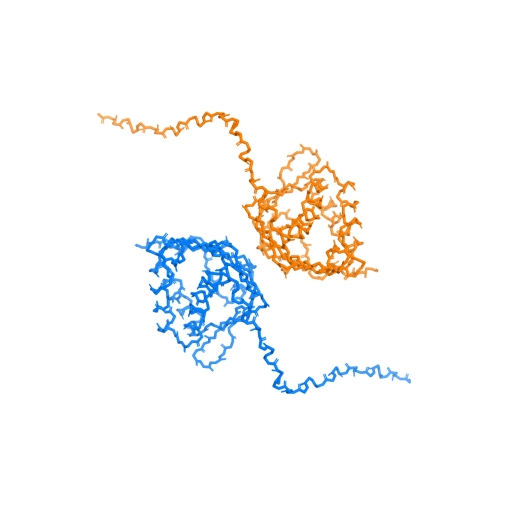9 ASP A N 1
ATOM 958 C CA . ASP A 1 119 ? 2.711 -12.047 1.557 1 97.06 119 ASP A CA 1
ATOM 959 C C . ASP A 1 119 ? 3.842 -12.812 2.242 1 97.06 119 ASP A C 1
ATOM 961 O O . ASP A 1 119 ? 4.766 -12.203 2.791 1 97.06 119 ASP A O 1
ATOM 965 N N . LYS A 1 120 ? 3.795 -14.055 2.209 1 97.69 120 LYS A N 1
ATOM 966 C CA . LYS A 1 120 ? 4.836 -14.93 2.732 1 97.69 120 LYS A CA 1
ATOM 967 C C . LYS A 1 120 ? 5.312 -15.914 1.665 1 97.69 120 LYS A C 1
ATOM 969 O O . LYS A 1 120 ? 4.531 -16.719 1.163 1 97.69 120 LYS A O 1
ATOM 974 N N . VAL A 1 121 ? 6.562 -15.852 1.35 1 96.5 121 VAL A N 1
ATOM 975 C CA . VAL A 1 121 ? 7.164 -16.656 0.286 1 96.5 121 VAL A CA 1
ATOM 976 C C . VAL A 1 121 ? 7.84 -17.875 0.883 1 96.5 121 VAL A C 1
ATOM 978 O O . VAL A 1 121 ? 8.648 -17.766 1.811 1 96.5 121 VAL A O 1
ATOM 981 N N . TYR A 1 122 ? 7.574 -19.016 0.257 1 97.75 122 TYR A N 1
ATOM 982 C CA . TYR A 1 122 ? 8.133 -20.266 0.772 1 97.75 122 TYR A CA 1
ATOM 983 C C . TYR A 1 122 ? 8.875 -21.016 -0.321 1 97.75 122 TYR A C 1
ATOM 985 O O . TYR A 1 122 ? 8.438 -21.047 -1.476 1 97.75 122 TYR A O 1
ATOM 993 N N . ARG A 1 123 ? 9.883 -21.766 0.15 1 97.56 123 ARG A N 1
ATOM 994 C CA . ARG A 1 123 ? 10.531 -22.766 -0.684 1 97.56 123 ARG A CA 1
ATOM 995 C C . ARG A 1 123 ? 9.828 -24.109 -0.567 1 97.56 123 ARG A C 1
ATOM 997 O O . ARG A 1 123 ? 8.938 -24.281 0.268 1 97.56 123 ARG A O 1
ATOM 1004 N N . ALA A 1 124 ? 10.289 -25 -1.395 1 96.62 124 ALA A N 1
ATOM 1005 C CA . ALA A 1 124 ? 9.672 -26.328 -1.447 1 96.62 124 ALA A CA 1
ATOM 1006 C C . ALA A 1 124 ? 9.828 -27.062 -0.115 1 96.62 124 ALA A C 1
ATOM 1008 O O . ALA A 1 124 ? 8.961 -27.844 0.272 1 96.62 124 ALA A O 1
ATOM 1009 N N . ASP A 1 125 ? 10.836 -26.75 0.647 1 97.12 125 ASP A N 1
ATOM 1010 C CA . ASP A 1 125 ? 11.094 -27.453 1.896 1 97.12 125 ASP A CA 1
ATOM 1011 C C . ASP A 1 125 ? 10.359 -26.812 3.062 1 97.12 125 ASP A C 1
ATOM 1013 O O . ASP A 1 125 ? 10.555 -27.188 4.219 1 97.12 125 ASP A O 1
ATOM 1017 N N . GLY A 1 126 ? 9.641 -25.797 2.805 1 96.62 126 GLY A N 1
ATOM 1018 C CA . GLY A 1 126 ? 8.836 -25.156 3.828 1 96.62 126 GLY A CA 1
ATOM 1019 C C . GLY A 1 126 ? 9.523 -23.953 4.465 1 96.62 126 GLY A C 1
ATOM 1020 O O . GLY A 1 126 ? 8.961 -23.312 5.348 1 96.62 126 GLY A O 1
ATOM 1021 N N . THR A 1 127 ? 10.75 -23.656 3.953 1 96.44 127 THR A N 1
ATOM 1022 C CA . THR A 1 127 ? 11.492 -22.516 4.492 1 96.44 127 THR A CA 1
ATOM 1023 C C . THR A 1 127 ? 10.836 -21.203 4.086 1 96.44 127 THR A C 1
ATOM 1025 O O . THR A 1 127 ? 10.531 -20.984 2.912 1 96.44 127 THR A O 1
ATOM 1028 N N . LEU A 1 128 ? 10.57 -20.375 5.066 1 96 128 LEU A N 1
ATOM 1029 C CA . LEU A 1 128 ? 10.117 -19.016 4.789 1 96 128 LEU A CA 1
ATOM 1030 C C . LEU A 1 128 ? 11.273 -18.156 4.293 1 96 128 LEU A C 1
ATOM 1032 O O . LEU A 1 128 ? 12.273 -17.984 4.996 1 96 128 LEU A O 1
ATOM 1036 N N . VAL A 1 129 ? 11.109 -17.656 3.115 1 92.81 129 VAL A N 1
ATOM 1037 C CA . VAL A 1 129 ? 12.133 -16.797 2.51 1 92.81 129 VAL A CA 1
ATOM 1038 C C . VAL A 1 129 ? 11.984 -15.367 3.012 1 92.81 129 VAL A C 1
ATOM 1040 O O . VAL A 1 129 ? 12.953 -14.758 3.471 1 92.81 129 VAL A O 1
ATOM 1043 N N . HIS A 1 130 ? 10.758 -14.781 2.84 1 91.38 130 HIS A N 1
ATOM 1044 C CA . HIS A 1 130 ? 10.445 -13.438 3.312 1 91.38 130 HIS A CA 1
ATOM 1045 C C . HIS A 1 130 ? 8.945 -13.234 3.443 1 91.38 130 HIS A C 1
ATOM 1047 O O . HIS A 1 130 ? 8.156 -14.016 2.9 1 91.38 130 HIS A O 1
ATOM 1053 N N . GLY A 1 131 ? 8.602 -12.266 4.223 1 94.44 131 GLY A N 1
ATOM 1054 C CA . GLY A 1 131 ? 7.254 -11.758 4.406 1 94.44 131 GLY A CA 1
ATOM 1055 C C . GLY A 1 131 ? 7.184 -10.25 4.477 1 94.44 131 GLY A C 1
ATOM 1056 O O . GLY A 1 131 ? 8.055 -9.609 5.074 1 94.44 131 GLY A O 1
ATOM 1057 N N . PHE A 1 132 ? 6.223 -9.766 3.826 1 93.31 132 PHE A N 1
ATOM 1058 C CA . PHE A 1 132 ? 6.145 -8.305 3.848 1 93.31 132 PHE A CA 1
ATOM 1059 C C . PHE A 1 132 ? 4.703 -7.84 3.678 1 93.31 132 PHE A C 1
ATOM 1061 O O . PHE A 1 132 ? 3.922 -8.469 2.961 1 93.31 132 PHE A O 1
ATOM 1068 N N . PRO A 1 133 ? 4.316 -6.746 4.332 1 96.5 133 PRO A N 1
ATOM 1069 C CA . PRO A 1 133 ? 2.986 -6.152 4.172 1 96.5 133 PRO A CA 1
ATOM 1070 C C . PRO A 1 133 ? 2.844 -5.375 2.867 1 96.5 133 PRO A C 1
ATOM 1072 O O . PRO A 1 133 ? 3.826 -4.832 2.354 1 96.5 133 PRO A O 1
ATOM 1075 N N . LEU A 1 134 ? 1.666 -5.359 2.33 1 97.06 134 LEU A N 1
ATOM 1076 C CA . LEU A 1 134 ? 1.411 -4.609 1.104 1 97.06 134 LEU A CA 1
ATOM 1077 C C . LEU A 1 134 ? -0.084 -4.395 0.9 1 97.06 134 LEU A C 1
ATOM 1079 O O . LEU A 1 134 ? -0.904 -5.02 1.576 1 97.06 134 LEU A O 1
ATOM 1083 N N . VAL A 1 135 ? -0.371 -3.467 0.049 1 98.25 135 VAL A N 1
ATOM 1084 C CA . VAL A 1 135 ? -1.714 -3.299 -0.496 1 98.25 135 VAL A CA 1
ATOM 1085 C C . VAL A 1 135 ? -1.677 -3.441 -2.016 1 98.25 135 VAL A C 1
ATOM 1087 O O . VAL A 1 135 ? -0.791 -2.893 -2.676 1 98.25 135 VAL A O 1
ATOM 1090 N N . GLY A 1 136 ? -2.586 -4.18 -2.545 1 98.62 136 GLY A N 1
ATOM 1091 C CA . GLY A 1 136 ? -2.814 -4.281 -3.977 1 98.62 136 GLY A CA 1
ATOM 1092 C C . GLY A 1 136 ? -4.129 -3.664 -4.414 1 98.62 136 GLY A C 1
ATOM 1093 O O . GLY A 1 136 ? -5.145 -3.801 -3.73 1 98.62 136 GLY A O 1
ATOM 1094 N N . VAL A 1 137 ? -4.094 -2.971 -5.559 1 98.75 137 VAL A N 1
ATOM 1095 C CA . VAL A 1 137 ? -5.277 -2.391 -6.18 1 98.75 137 VAL A CA 1
ATOM 1096 C C . VAL A 1 137 ? -5.516 -3.033 -7.547 1 98.75 137 VAL A C 1
ATOM 1098 O O . VAL A 1 137 ? -4.754 -2.801 -8.492 1 98.75 137 VAL A O 1
ATOM 1101 N N . MET A 1 138 ? -6.621 -3.744 -7.605 1 98.81 138 MET A N 1
ATOM 1102 C CA . MET A 1 138 ? -6.984 -4.41 -8.852 1 98.81 138 MET A CA 1
ATOM 1103 C C . MET A 1 138 ? -8.172 -3.721 -9.508 1 98.81 138 MET A C 1
ATOM 1105 O O . MET A 1 138 ? -9.18 -3.443 -8.852 1 98.81 138 MET A O 1
ATOM 1109 N N . ARG A 1 139 ? -8.008 -3.473 -10.773 1 98.75 139 ARG A N 1
ATOM 1110 C CA . ARG A 1 139 ? -9.133 -3.076 -11.617 1 98.75 139 ARG A CA 1
ATOM 1111 C C . ARG A 1 139 ? -9.484 -4.176 -12.609 1 98.75 139 ARG A C 1
ATOM 1113 O O . ARG A 1 139 ? -8.609 -4.734 -13.266 1 98.75 139 ARG A O 1
ATOM 1120 N N . PHE A 1 140 ? -10.789 -4.426 -12.75 1 98.62 140 PHE A N 1
ATOM 1121 C CA . PHE A 1 140 ? -11.281 -5.52 -13.578 1 98.62 140 PHE A CA 1
ATOM 1122 C C . PHE A 1 140 ? -11.969 -4.988 -14.828 1 98.62 140 PHE A C 1
ATOM 1124 O O . PHE A 1 140 ? -12.586 -3.922 -14.797 1 98.62 140 PHE A O 1
ATOM 1131 N N . ASN A 1 141 ? -11.82 -5.754 -15.883 1 98.56 141 ASN A N 1
ATOM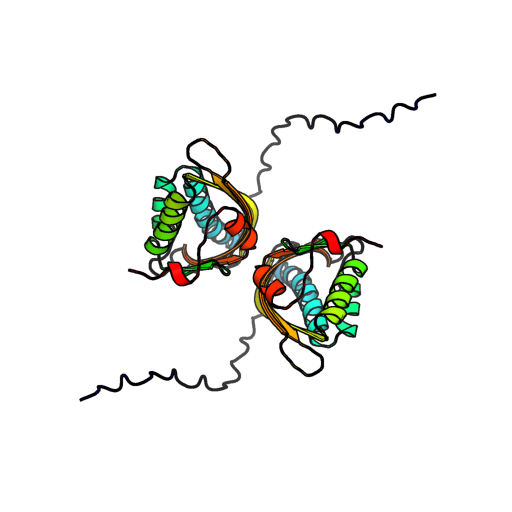 1132 C CA . ASN A 1 141 ? -12.555 -5.41 -17.094 1 98.56 141 ASN A CA 1
ATOM 1133 C C . ASN A 1 141 ? -13.969 -6 -17.078 1 98.56 141 ASN A C 1
ATOM 1135 O O . ASN A 1 141 ? -14.406 -6.535 -16.062 1 98.56 141 ASN A O 1
ATOM 1139 N N . ASP A 1 142 ? -14.734 -5.84 -18.125 1 97 142 ASP A N 1
ATOM 1140 C CA . ASP A 1 142 ? -16.141 -6.234 -18.172 1 97 142 ASP A CA 1
ATOM 1141 C C . ASP A 1 142 ? -16.281 -7.754 -18.156 1 97 142 ASP A C 1
ATOM 1143 O O . ASP A 1 142 ? -17.359 -8.273 -17.844 1 97 142 ASP A O 1
ATOM 1147 N N . ASP A 1 143 ? -15.219 -8.469 -18.438 1 97.81 143 ASP A N 1
ATOM 1148 C CA . ASP A 1 143 ? -15.227 -9.93 -18.406 1 97.81 143 ASP A CA 1
ATOM 1149 C C . ASP A 1 143 ? -14.773 -10.453 -17.047 1 97.81 143 ASP A C 1
ATOM 1151 O O . ASP A 1 143 ? -14.516 -11.648 -16.891 1 97.81 143 ASP A O 1
ATOM 1155 N N . ASP A 1 144 ? -14.602 -9.57 -16.109 1 97.56 144 ASP A N 1
ATOM 1156 C CA . ASP A 1 144 ? -14.219 -9.891 -14.742 1 97.56 144 ASP A CA 1
ATOM 1157 C C . ASP A 1 144 ? -12.797 -10.461 -14.688 1 97.56 144 ASP A C 1
ATOM 1159 O O . ASP A 1 144 ? -12.508 -11.344 -13.867 1 97.56 144 ASP A O 1
ATOM 1163 N N . LYS A 1 145 ? -11.977 -9.977 -15.633 1 98.81 145 LYS A N 1
ATOM 1164 C CA . LYS A 1 145 ? -10.547 -10.266 -15.609 1 98.81 145 LYS A CA 1
ATOM 1165 C C . LYS A 1 145 ? -9.758 -9.086 -15.039 1 98.81 145 LYS A C 1
ATOM 1167 O O . LYS A 1 145 ? -10.164 -7.934 -15.188 1 98.81 145 LYS A O 1
ATOM 1172 N N . ILE A 1 146 ? -8.648 -9.43 -14.383 1 98.81 146 ILE A N 1
ATOM 1173 C CA . ILE A 1 146 ? -7.793 -8.383 -13.836 1 98.81 146 ILE A CA 1
ATOM 1174 C C . ILE A 1 146 ? -7.098 -7.641 -14.969 1 98.81 146 ILE A C 1
ATOM 1176 O O . ILE A 1 146 ? -6.207 -8.188 -15.625 1 98.81 146 ILE A O 1
ATOM 1180 N N . GLU A 1 147 ? -7.488 -6.41 -15.172 1 98.88 147 GLU A N 1
ATOM 1181 C CA . GLU A 1 147 ? -6.965 -5.602 -16.281 1 98.88 147 GLU A CA 1
ATOM 1182 C C . GLU A 1 147 ? -5.773 -4.762 -15.828 1 98.88 147 GLU A C 1
ATOM 1184 O O . GLU A 1 147 ? -4.828 -4.562 -16.594 1 98.88 147 GLU A O 1
ATOM 1189 N N . HIS A 1 148 ? -5.801 -4.18 -14.68 1 98.75 148 HIS A N 1
ATOM 1190 C CA . HIS A 1 148 ? -4.734 -3.408 -14.055 1 98.75 148 HIS A CA 1
ATOM 1191 C C . HIS A 1 148 ? -4.566 -3.789 -12.586 1 98.75 148 HIS A C 1
ATOM 1193 O O . HIS A 1 148 ? -5.555 -3.949 -11.867 1 98.75 148 HIS A O 1
ATOM 1199 N N . TRP A 1 149 ? -3.365 -4.055 -12.18 1 98.81 149 TRP A N 1
ATOM 1200 C CA . TRP A 1 149 ? -3.043 -4.414 -10.797 1 98.81 149 TRP A CA 1
ATOM 1201 C C . TRP A 1 149 ? -1.788 -3.688 -10.328 1 98.81 149 TRP A C 1
ATOM 1203 O O . TRP A 1 149 ? -0.699 -3.9 -10.859 1 98.81 149 TRP A O 1
ATOM 1213 N N . THR A 1 150 ? -1.93 -2.768 -9.312 1 98.56 150 THR A N 1
ATOM 1214 C CA . THR A 1 150 ? -0.782 -2.064 -8.75 1 98.56 150 THR A CA 1
ATOM 1215 C C . THR A 1 150 ? -0.536 -2.5 -7.309 1 98.56 150 THR A C 1
ATOM 1217 O O . THR A 1 150 ? -1.471 -2.574 -6.512 1 98.56 150 THR A O 1
ATOM 1220 N N . GLU A 1 151 ? 0.752 -2.82 -7.008 1 97.75 151 GLU A N 1
ATOM 1221 C CA . GLU A 1 151 ? 1.188 -3.242 -5.68 1 97.75 151 GLU A CA 1
ATOM 1222 C C . GLU A 1 151 ? 1.976 -2.137 -4.98 1 97.75 151 GLU A C 1
ATOM 1224 O O . GLU A 1 151 ? 2.887 -1.55 -5.566 1 97.75 151 GLU A O 1
ATOM 1229 N N . TYR A 1 152 ? 1.64 -1.825 -3.773 1 96.62 152 TYR A N 1
ATOM 1230 C CA . TYR A 1 152 ? 2.336 -0.848 -2.943 1 96.62 152 TYR A CA 1
ATOM 1231 C C . TYR A 1 152 ? 2.98 -1.518 -1.736 1 96.62 152 TYR A C 1
ATOM 1233 O O . TYR A 1 152 ? 2.283 -2.014 -0.848 1 96.62 152 TYR A O 1
ATOM 1241 N N . PHE A 1 153 ? 4.242 -1.545 -1.707 1 94.75 153 PHE A N 1
ATOM 1242 C CA . PHE A 1 153 ? 5.043 -2.141 -0.646 1 94.75 153 PHE A CA 1
ATOM 1243 C C . PHE A 1 153 ? 6.441 -1.534 -0.619 1 94.75 153 PHE A C 1
ATOM 1245 O O . PHE A 1 153 ? 6.812 -0.777 -1.519 1 94.75 153 PHE A O 1
ATOM 1252 N N . ASP A 1 154 ? 7.188 -1.88 0.506 1 93.75 154 ASP A N 1
ATOM 1253 C CA . ASP A 1 154 ? 8.578 -1.461 0.636 1 93.75 154 ASP A CA 1
ATOM 1254 C C . ASP A 1 154 ? 9.516 -2.422 -0.095 1 93.75 154 ASP A C 1
ATOM 1256 O O . ASP A 1 154 ? 9.672 -3.576 0.311 1 93.75 154 ASP A O 1
ATOM 1260 N N . ALA A 1 155 ? 10.172 -1.881 -1.108 1 89.31 155 ALA A N 1
ATOM 1261 C CA . ALA A 1 155 ? 11.078 -2.723 -1.892 1 89.31 155 ALA A CA 1
ATOM 1262 C C . ALA A 1 155 ? 12.25 -3.209 -1.044 1 89.31 155 ALA A C 1
ATOM 1264 O O . ALA A 1 155 ? 12.852 -4.238 -1.344 1 89.31 155 ALA A O 1
ATOM 1265 N N . GLY A 1 156 ? 12.57 -2.393 -0.047 1 86.62 156 GLY A N 1
ATOM 1266 C CA . GLY A 1 156 ? 13.641 -2.811 0.843 1 86.62 156 GLY A CA 1
ATOM 1267 C C . GLY A 1 156 ? 13.398 -4.176 1.462 1 86.62 156 GLY A C 1
ATOM 1268 O O . GLY A 1 156 ? 14.344 -4.945 1.667 1 86.62 156 GLY A O 1
ATOM 1269 N N . ALA A 1 157 ? 12.188 -4.516 1.686 1 80.25 157 ALA A N 1
ATOM 1270 C CA . ALA A 1 157 ? 11.82 -5.805 2.264 1 80.25 157 ALA A CA 1
ATOM 1271 C C . ALA A 1 157 ? 12.117 -6.945 1.292 1 80.25 157 ALA A C 1
ATOM 1273 O O . ALA A 1 157 ? 12.5 -8.039 1.709 1 80.25 157 ALA A O 1
ATOM 1274 N N . VAL A 1 158 ? 11.969 -6.699 -0.013 1 80.38 158 VAL A N 1
ATOM 1275 C CA . VAL A 1 158 ? 12.203 -7.695 -1.052 1 80.38 158 VAL A CA 1
ATOM 1276 C C . VAL A 1 158 ? 13.695 -7.816 -1.334 1 80.38 158 VAL A C 1
ATOM 1278 O O . VAL A 1 158 ? 14.211 -8.922 -1.533 1 80.38 158 VAL A O 1
ATOM 1281 N N . HIS A 1 159 ? 14.359 -6.719 -1.342 1 78.12 159 HIS A N 1
ATOM 1282 C CA . HIS A 1 159 ? 15.797 -6.715 -1.594 1 78.12 159 HIS A CA 1
ATOM 1283 C C . HIS A 1 159 ? 16.547 -7.473 -0.508 1 78.12 159 HIS A C 1
ATOM 1285 O O . HIS A 1 159 ? 17.516 -8.195 -0.799 1 78.12 159 HIS A O 1
ATOM 1291 N N . ASP A 1 160 ? 16.125 -7.309 0.55 1 72.12 160 ASP A N 1
ATOM 1292 C CA . ASP A 1 160 ? 16.766 -7.984 1.671 1 72.12 160 ASP A CA 1
ATOM 1293 C C . ASP A 1 160 ? 16.672 -9.5 1.524 1 72.12 160 ASP A C 1
ATOM 1295 O O . ASP A 1 160 ? 17.469 -10.234 2.119 1 72.12 160 ASP A O 1
ATOM 1299 N N . SER A 1 161 ? 15.797 -9.875 0.606 1 67.25 161 SER A N 1
ATOM 1300 C CA . SER A 1 161 ? 15.617 -11.305 0.4 1 67.25 161 SER A CA 1
ATOM 1301 C C . SER A 1 161 ? 16.547 -11.828 -0.691 1 67.25 161 SER A C 1
ATOM 1303 O O . SER A 1 161 ? 16.656 -13.039 -0.885 1 67.25 161 SER A O 1
ATOM 1305 N N . GLY A 1 162 ? 17.234 -11 -1.36 1 65.88 162 GLY A N 1
ATOM 1306 C CA . GLY A 1 162 ? 18.156 -11.406 -2.408 1 65.88 162 GLY A CA 1
ATOM 1307 C C . GLY A 1 162 ? 17.578 -11.242 -3.805 1 65.88 162 GLY A C 1
ATOM 1308 O O . GLY A 1 162 ? 18.25 -11.555 -4.793 1 65.88 162 GLY A O 1
ATOM 1309 N N . LEU A 1 163 ? 16.344 -10.867 -3.822 1 63.31 163 LEU A N 1
ATOM 1310 C CA . LEU A 1 163 ? 15.75 -10.641 -5.133 1 63.31 163 LEU A CA 1
ATOM 1311 C C . LEU A 1 163 ? 16.109 -9.258 -5.66 1 63.31 163 LEU A C 1
ATOM 1313 O O . LEU A 1 163 ? 15.812 -8.242 -5.02 1 63.31 163 LEU A O 1
ATOM 1317 N N . THR A 1 164 ? 17.078 -9.188 -6.516 1 62.81 164 THR A N 1
ATOM 1318 C CA . THR A 1 164 ? 17.375 -7.922 -7.176 1 62.81 164 THR A CA 1
ATOM 1319 C C . THR A 1 164 ? 16.562 -7.766 -8.445 1 62.81 164 THR A C 1
ATOM 1321 O O . THR A 1 164 ? 16.812 -8.438 -9.445 1 62.81 164 THR A O 1
ATOM 1324 N N . LEU A 1 165 ? 15.367 -7.414 -8.258 1 59.53 165 LEU A N 1
ATOM 1325 C CA . LEU A 1 165 ? 14.531 -7.121 -9.422 1 59.53 165 LEU A CA 1
ATOM 1326 C C . LEU A 1 165 ? 14.664 -5.66 -9.828 1 59.53 165 LEU A C 1
ATOM 1328 O O . LEU A 1 165 ? 14.602 -4.766 -8.977 1 59.53 165 LEU A O 1
ATOM 1332 N N . SER A 1 166 ? 15.562 -5.324 -10.688 1 53.78 166 SER A N 1
ATOM 1333 C CA . SER A 1 166 ? 15.711 -3.945 -11.141 1 53.78 166 SER A CA 1
ATOM 1334 C C . SER A 1 166 ? 14.859 -3.676 -12.375 1 53.78 166 SER A C 1
ATOM 1336 O O . SER A 1 166 ? 14.516 -4.602 -13.117 1 53.78 166 SER A O 1
ATOM 1338 N N . SER A 1 167 ? 14.273 -2.514 -12.453 1 50.56 167 SER A N 1
ATOM 1339 C CA . SER A 1 167 ? 13.617 -2.064 -13.68 1 50.56 167 SER A CA 1
ATOM 1340 C C . SER A 1 167 ? 14.375 -2.529 -14.914 1 50.56 167 SER A C 1
ATOM 1342 O O . SER A 1 167 ? 13.781 -2.709 -15.984 1 50.56 167 SER A O 1
ATOM 1344 N N . LYS A 1 168 ? 15.594 -2.703 -14.797 1 46.06 168 LYS A N 1
ATOM 1345 C CA . LYS A 1 168 ? 16.438 -3.092 -15.922 1 46.06 168 LYS A CA 1
ATOM 1346 C C . LYS A 1 168 ? 16.281 -4.574 -16.234 1 46.06 168 LYS A C 1
ATOM 1348 O O . LYS A 1 168 ? 16.703 -5.035 -17.297 1 46.06 168 LYS A O 1
ATOM 1353 N N . ASP A 1 169 ? 15.961 -5.34 -15.359 1 44.59 169 ASP A N 1
ATOM 1354 C CA . ASP A 1 169 ? 15.992 -6.785 -15.578 1 44.59 169 ASP A CA 1
ATOM 1355 C C . ASP A 1 169 ? 14.781 -7.246 -16.375 1 44.59 169 ASP A C 1
ATOM 1357 O O . ASP A 1 169 ? 14.766 -8.359 -16.906 1 44.59 169 ASP A O 1
ATOM 1361 N N . ALA A 1 170 ? 13.734 -6.555 -16.406 1 44 170 ALA A N 1
ATOM 1362 C CA . ALA A 1 170 ? 12.562 -6.945 -17.188 1 44 170 ALA A CA 1
ATOM 1363 C C . ALA A 1 170 ? 12.836 -6.805 -18.688 1 44 170 ALA A C 1
ATOM 1365 O O . ALA A 1 170 ? 11.914 -6.648 -19.484 1 44 170 ALA A O 1
ATOM 1366 N N . LYS A 1 171 ? 13.977 -6.461 -19.172 1 39.53 171 LYS A N 1
ATOM 1367 C CA . LYS A 1 171 ? 14.133 -6.395 -20.625 1 39.53 171 LYS A CA 1
ATOM 1368 C C . LYS A 1 171 ? 13.844 -7.75 -21.266 1 39.53 171 LYS A C 1
ATOM 1370 O O . LYS A 1 171 ? 14.344 -8.781 -20.812 1 39.53 171 LYS A O 1
ATOM 1375 N N . SER A 1 172 ? 12.641 -7.762 -21.922 1 33.97 172 SER A N 1
ATOM 1376 C CA . SER A 1 172 ? 12.328 -8.789 -22.906 1 33.97 172 SER A CA 1
ATOM 1377 C C . SER A 1 172 ? 13.555 -9.148 -23.75 1 33.97 172 SER A C 1
ATOM 1379 O O . SER A 1 172 ? 14.242 -8.266 -24.25 1 33.97 172 SER A O 1
ATOM 1381 N N . SER A 1 173 ? 14.188 -10.156 -23.406 1 27.64 173 SER A N 1
ATOM 1382 C CA . SER A 1 173 ? 14.969 -10.734 -24.5 1 27.64 173 SER A CA 1
ATOM 1383 C C . SER A 1 173 ? 14.133 -10.836 -25.766 1 27.64 173 SER A C 1
ATOM 1385 O O . SER A 1 173 ? 12.945 -11.156 -25.719 1 27.64 173 SER A O 1
ATOM 1387 N N . MET B 1 1 ? 21.609 11.641 -49.594 1 22.55 1 MET B N 1
ATOM 1388 C CA . MET B 1 1 ? 20.156 11.508 -49.594 1 22.55 1 MET B CA 1
ATOM 1389 C C . MET B 1 1 ? 19.641 11.258 -48.188 1 22.55 1 MET B C 1
ATOM 1391 O O . MET B 1 1 ? 19.75 10.141 -47.688 1 22.55 1 MET B O 1
ATOM 1395 N N . HIS B 1 2 ? 19.828 12.094 -47.312 1 23.75 2 HIS B N 1
ATOM 1396 C CA . HIS B 1 2 ? 19.938 12.258 -45.875 1 23.75 2 HIS B CA 1
ATOM 1397 C C . HIS B 1 2 ? 18.547 12.25 -45.219 1 23.75 2 HIS B C 1
ATOM 1399 O O . HIS B 1 2 ? 17.766 13.18 -45.406 1 23.75 2 HIS B O 1
ATOM 1405 N N . GLY B 1 3 ? 17.75 11.242 -45.188 1 21.61 3 GLY B N 1
ATOM 1406 C CA . GLY B 1 3 ? 16.328 11.102 -44.906 1 21.61 3 GLY B CA 1
ATOM 1407 C C . GLY B 1 3 ? 15.922 11.602 -43.531 1 21.61 3 GLY B C 1
ATOM 1408 O O . GLY B 1 3 ? 16.547 11.25 -42.531 1 21.61 3 GLY B O 1
ATOM 1409 N N . TYR B 1 4 ? 15.297 12.797 -43.312 1 20.47 4 TYR B N 1
ATOM 1410 C CA . TYR B 1 4 ? 14.812 13.695 -42.281 1 20.47 4 TYR B CA 1
ATOM 1411 C C . TYR B 1 4 ? 13.773 13 -41.406 1 20.47 4 TYR B C 1
ATOM 1413 O O . TYR B 1 4 ? 12.758 12.508 -41.906 1 20.47 4 TYR B O 1
ATOM 1421 N N . ILE B 1 5 ? 14.039 12.203 -40.5 1 23.16 5 ILE B N 1
ATOM 1422 C CA . ILE B 1 5 ? 13.141 11.453 -39.625 1 23.16 5 ILE B CA 1
ATOM 1423 C C . ILE B 1 5 ? 12.297 12.414 -38.812 1 23.16 5 ILE B C 1
ATOM 1425 O O . ILE B 1 5 ? 12.828 13.219 -38.031 1 23.16 5 ILE B O 1
ATOM 1429 N N . ASP B 1 6 ? 11.227 13.016 -39.312 1 19.72 6 ASP B N 1
ATOM 1430 C CA . ASP B 1 6 ? 10.234 13.969 -38.812 1 19.72 6 ASP B CA 1
ATOM 1431 C C . ASP B 1 6 ? 9.734 13.578 -37.438 1 19.72 6 ASP B C 1
ATOM 1433 O O . ASP B 1 6 ? 9.453 12.406 -37.156 1 19.72 6 ASP B O 1
ATOM 1437 N N . HIS B 1 7 ? 10.039 14.297 -36.406 1 21.34 7 HIS B N 1
ATOM 1438 C CA . HIS B 1 7 ? 9.891 14.445 -34.969 1 21.34 7 HIS B CA 1
ATOM 1439 C C . HIS B 1 7 ? 8.422 14.539 -34.562 1 21.34 7 HIS B C 1
ATOM 1441 O O . HIS B 1 7 ? 7.711 15.445 -35 1 21.34 7 HIS B O 1
ATOM 1447 N N . ILE B 1 8 ? 7.656 13.586 -34.562 1 22.7 8 ILE B N 1
ATOM 1448 C CA . ILE B 1 8 ? 6.223 13.562 -34.312 1 22.7 8 ILE B CA 1
ATOM 1449 C C . ILE B 1 8 ? 5.945 14.203 -32.938 1 22.7 8 ILE B C 1
ATOM 1451 O O . ILE B 1 8 ? 6.363 13.68 -31.906 1 22.7 8 ILE B O 1
ATOM 1455 N N . VAL B 1 9 ? 6.105 15.469 -32.812 1 19.62 9 VAL B N 1
ATOM 1456 C CA . VAL B 1 9 ? 5.832 16.281 -31.609 1 19.62 9 VAL B CA 1
ATOM 1457 C C . VAL B 1 9 ? 4.375 16.094 -31.188 1 19.62 9 VAL B C 1
ATOM 1459 O O . VAL B 1 9 ? 3.463 16.281 -32 1 19.62 9 VAL B O 1
ATOM 1462 N N . PRO B 1 10 ? 4.113 15.391 -30.141 1 19.58 10 PRO B N 1
ATOM 1463 C CA . PRO B 1 10 ? 2.715 15.164 -29.781 1 19.58 10 PRO B CA 1
ATOM 1464 C C . PRO B 1 10 ? 1.947 16.469 -29.547 1 19.58 10 PRO B C 1
ATOM 1466 O O . PRO B 1 10 ? 2.527 17.453 -29.109 1 19.58 10 PRO B O 1
ATOM 1469 N N . ASP B 1 11 ? 1.073 16.703 -30.359 1 19.84 11 ASP B N 1
ATOM 1470 C CA . ASP B 1 11 ? 0.164 17.844 -30.375 1 19.84 11 ASP B CA 1
ATOM 1471 C C . ASP B 1 11 ? -0.29 18.203 -28.969 1 19.84 11 ASP B C 1
ATOM 1473 O O . ASP B 1 11 ? -0.26 17.375 -28.062 1 19.84 11 ASP B O 1
ATOM 1477 N N . ARG B 1 12 ? -0.592 19.531 -28.766 1 22.28 12 ARG B N 1
ATOM 1478 C CA . ARG B 1 12 ? -1.096 20.531 -27.828 1 22.28 12 ARG B CA 1
ATOM 1479 C C . ARG B 1 12 ? -2.479 20.156 -27.312 1 22.28 12 ARG B C 1
ATOM 1481 O O . ARG B 1 12 ? -3.439 20.094 -28.078 1 22.28 12 ARG B O 1
ATOM 1488 N N . LEU B 1 13 ? -2.633 19.328 -26.438 1 22.52 13 LEU B N 1
ATOM 1489 C CA . LEU B 1 13 ? -3.885 19.031 -25.75 1 22.52 13 LEU B CA 1
ATOM 1490 C C . LEU B 1 13 ? -4.57 20.312 -25.297 1 22.52 13 LEU B C 1
ATOM 1492 O O . LEU B 1 13 ? -3.99 21.094 -24.547 1 22.52 13 LEU B O 1
ATOM 1496 N N . THR B 1 14 ? -5.34 20.938 -26 1 22.94 14 THR B N 1
ATOM 1497 C CA . THR B 1 14 ? -6.273 22.047 -25.812 1 22.94 14 THR B CA 1
ATOM 1498 C C . THR B 1 14 ? -7.008 21.922 -24.484 1 22.94 14 THR B C 1
ATOM 1500 O O . THR B 1 14 ? -7.113 20.828 -23.922 1 22.94 14 THR B O 1
ATOM 1503 N N . GLY B 1 15 ? -7.402 23.031 -23.672 1 22.62 15 GLY B N 1
ATOM 1504 C CA . GLY B 1 15 ? -7.82 23.578 -22.391 1 22.62 15 GLY B CA 1
ATOM 1505 C C . GLY B 1 15 ? -9.234 23.172 -22 1 22.62 15 GLY B C 1
ATOM 1506 O O . GLY B 1 15 ? -9.852 23.812 -21.141 1 22.62 15 GLY B O 1
ATOM 1507 N N . ARG B 1 16 ? -9.992 22.359 -22.688 1 21.94 16 ARG B N 1
ATOM 1508 C CA . ARG B 1 16 ? -11.406 22.406 -22.328 1 21.94 16 ARG B CA 1
ATOM 1509 C C . ARG B 1 16 ? -11.609 22.156 -20.844 1 21.94 16 ARG B C 1
ATOM 1511 O O . ARG B 1 16 ? -11.078 21.188 -20.281 1 21.94 16 ARG B O 1
ATOM 1518 N N . ALA B 1 17 ? -12.023 23.172 -19.969 1 24.84 17 ALA B N 1
ATOM 1519 C CA . ALA B 1 17 ? -12.617 23.312 -18.641 1 24.84 17 ALA B CA 1
ATOM 1520 C C . ALA B 1 17 ? -13.719 22.266 -18.422 1 24.84 17 ALA B C 1
ATOM 1522 O O . ALA B 1 17 ? -14.836 22.422 -18.938 1 24.84 17 ALA B O 1
ATOM 1523 N N . GLY B 1 18 ? -13.609 21.125 -18.828 1 24.16 18 GLY B N 1
ATOM 1524 C CA . GLY B 1 18 ? -14.727 20.203 -18.766 1 24.16 18 GLY B CA 1
ATOM 1525 C C . GLY B 1 18 ? -15.492 20.266 -17.453 1 24.16 18 GLY B C 1
ATOM 1526 O O . GLY B 1 18 ? -14.898 20.5 -16.406 1 24.16 18 GLY B O 1
ATOM 1527 N N . ALA B 1 19 ? -16.859 20.594 -17.531 1 24.44 19 ALA B N 1
ATOM 1528 C CA . ALA B 1 19 ? -17.969 20.594 -16.562 1 24.44 19 ALA B CA 1
ATOM 1529 C C . ALA B 1 19 ? -17.875 19.391 -15.625 1 24.44 19 ALA B C 1
ATOM 1531 O O . ALA B 1 19 ? -17.672 18.266 -16.078 1 24.44 19 ALA B O 1
ATOM 1532 N N . ILE B 1 20 ? -17.531 19.625 -14.414 1 25.12 20 ILE B N 1
ATOM 1533 C CA . ILE B 1 20 ? -17.656 18.734 -13.258 1 25.12 20 ILE B CA 1
ATOM 1534 C C . ILE B 1 20 ? -18.984 17.984 -13.336 1 25.12 20 ILE B C 1
ATOM 1536 O O . ILE B 1 20 ? -20.047 18.594 -13.359 1 25.12 20 ILE B O 1
ATOM 1540 N N . HIS B 1 21 ? -19.016 16.984 -14.203 1 24.38 21 HIS B N 1
ATOM 1541 C CA . HIS B 1 21 ? -20.203 16.156 -14.195 1 24.38 21 HIS B CA 1
ATOM 1542 C C . HIS B 1 21 ? -20.75 15.984 -12.781 1 24.38 21 HIS B C 1
ATOM 1544 O O . HIS B 1 21 ? -19.984 15.805 -11.828 1 24.38 21 HIS B O 1
ATOM 1550 N N . ASN B 1 22 ? -21.922 16.453 -12.555 1 23.39 22 ASN B N 1
ATOM 1551 C CA . ASN B 1 22 ? -22.844 16.297 -11.43 1 23.39 22 ASN B CA 1
ATOM 1552 C C . ASN B 1 22 ? -22.891 14.844 -10.953 1 23.39 22 ASN B C 1
ATOM 1554 O O . ASN B 1 22 ? -23.359 13.961 -11.672 1 23.39 22 ASN B O 1
ATOM 1558 N N . ILE B 1 23 ? -21.859 14.391 -10.273 1 26.27 23 ILE B N 1
ATOM 1559 C CA . ILE B 1 23 ? -21.984 13.141 -9.539 1 26.27 23 ILE B CA 1
ATOM 1560 C C . ILE B 1 23 ? -23.391 13.023 -8.953 1 26.27 23 ILE B C 1
ATOM 1562 O O . ILE B 1 23 ? -23.828 13.883 -8.172 1 26.27 23 ILE B O 1
ATOM 1566 N N . SER B 1 24 ? -24.234 12.617 -9.727 1 26.09 24 SER B N 1
ATOM 1567 C CA . SER B 1 24 ? -25.578 12.32 -9.227 1 26.09 24 SER B CA 1
ATOM 1568 C C . SER B 1 24 ? -25.516 11.75 -7.812 1 26.09 24 SER B C 1
ATOM 1570 O O . SER B 1 24 ? -24.797 10.797 -7.547 1 26.09 24 SER B O 1
ATOM 1572 N N . ARG B 1 25 ? -25.875 12.562 -6.844 1 27.98 25 ARG B N 1
ATOM 1573 C CA . ARG B 1 25 ? -26.25 12.242 -5.465 1 27.98 25 ARG B CA 1
ATOM 1574 C C . ARG B 1 25 ? -27.219 11.07 -5.414 1 27.98 25 ARG B C 1
ATOM 1576 O O . ARG B 1 25 ? -28.422 11.234 -5.637 1 27.98 25 ARG B O 1
ATOM 1583 N N . ILE B 1 26 ? -27.016 9.977 -5.996 1 28.58 26 ILE B N 1
ATOM 1584 C CA . ILE B 1 26 ? -27.969 8.953 -5.582 1 28.58 26 ILE B CA 1
ATOM 1585 C C . ILE B 1 26 ? -27.969 8.844 -4.062 1 28.58 26 ILE B C 1
ATOM 1587 O O . ILE B 1 26 ? -26.938 8.57 -3.449 1 28.58 26 ILE B O 1
ATOM 1591 N N . SER B 1 27 ? -28.844 9.5 -3.4 1 31.95 27 SER B N 1
ATOM 1592 C CA . SER B 1 27 ? -29.188 9.625 -1.986 1 31.95 27 SER B CA 1
ATOM 1593 C C . SER B 1 27 ? -29.438 8.266 -1.353 1 31.95 27 SER B C 1
ATOM 1595 O O . SER B 1 27 ? -30.594 7.82 -1.255 1 31.95 27 SER B O 1
ATOM 1597 N N . THR B 1 28 ? -28.984 7.117 -1.776 1 33.72 28 THR B N 1
ATOM 1598 C CA . THR B 1 28 ? -29.438 6.016 -0.933 1 33.72 28 THR B CA 1
ATOM 1599 C C . THR B 1 28 ? -28.953 6.195 0.5 1 33.72 28 THR B C 1
ATOM 1601 O O . THR B 1 28 ? -27.875 6.758 0.729 1 33.72 28 THR B O 1
ATOM 1604 N N . LYS B 1 29 ? -29.75 5.965 1.546 1 36.03 29 LYS B N 1
ATOM 1605 C CA . LYS B 1 29 ? -29.484 6.105 2.973 1 36.03 29 LYS B CA 1
ATOM 1606 C C . LYS B 1 29 ? -28.031 5.762 3.295 1 36.03 29 LYS B C 1
ATOM 1608 O O . LYS B 1 29 ? -27.438 6.359 4.191 1 36.03 29 LYS B O 1
ATOM 1613 N N . ASP B 1 30 ? -27.469 4.758 2.764 1 38.5 30 ASP B N 1
ATOM 1614 C CA . ASP B 1 30 ? -26.141 4.238 3.059 1 38.5 30 ASP B CA 1
ATOM 1615 C C . ASP B 1 30 ? -25.047 5.148 2.486 1 38.5 30 ASP B C 1
ATOM 1617 O O . ASP B 1 30 ? -23.859 4.941 2.74 1 38.5 30 ASP B O 1
ATOM 1621 N N . GLU B 1 31 ? -25.266 6.008 1.517 1 43.62 31 GLU B N 1
ATOM 1622 C CA . GLU B 1 31 ? -24.422 6.938 0.779 1 43.62 31 GLU B CA 1
ATOM 1623 C C . GLU B 1 31 ? -24.016 8.117 1.654 1 43.62 31 GLU B C 1
ATOM 1625 O O . GLU B 1 31 ? -22.906 8.641 1.519 1 43.62 31 GLU B O 1
ATOM 1630 N N . THR B 1 32 ? -24.969 8.562 2.395 1 47.22 32 THR B N 1
ATOM 1631 C CA . THR B 1 32 ? -24.734 9.727 3.24 1 47.22 32 THR B CA 1
ATOM 1632 C C . THR B 1 32 ? -23.578 9.477 4.203 1 47.22 32 THR B C 1
ATOM 1634 O O . THR B 1 32 ? -22.734 10.352 4.414 1 47.22 32 THR B O 1
ATOM 1637 N N . MET B 1 33 ? -23.625 8.297 4.863 1 48.06 33 MET B N 1
ATOM 1638 C CA . MET B 1 33 ? -22.594 7.957 5.832 1 48.06 33 MET B CA 1
ATOM 1639 C C . MET B 1 33 ? -21.25 7.719 5.141 1 48.06 33 MET B C 1
ATOM 1641 O O . MET B 1 33 ? -20.188 8 5.707 1 48.06 33 MET B O 1
ATOM 1645 N N . ALA B 1 34 ? -21.344 7.219 3.867 1 57.47 34 ALA B N 1
ATOM 1646 C CA . ALA B 1 34 ? -20.188 6.797 3.082 1 57.47 34 ALA B CA 1
ATOM 1647 C C . ALA B 1 34 ? -19.312 7.992 2.699 1 57.47 34 ALA B C 1
ATOM 1649 O O . ALA B 1 34 ? -18.094 7.902 2.713 1 57.47 34 ALA B O 1
ATOM 1650 N N . ASP B 1 35 ? -19.938 9.164 2.717 1 80.44 35 ASP B N 1
ATOM 1651 C CA . ASP B 1 35 ? -19.141 10.273 2.225 1 80.44 35 ASP B CA 1
ATOM 1652 C C . ASP B 1 35 ? -18.562 11.094 3.381 1 80.44 35 ASP B C 1
ATOM 1654 O O . ASP B 1 35 ? -17.672 11.914 3.184 1 80.44 35 ASP B O 1
ATOM 1658 N N . VAL B 1 36 ? -19.016 10.648 4.617 1 91.25 36 VAL B N 1
ATOM 1659 C CA . VAL B 1 36 ? -18.594 11.469 5.742 1 91.25 36 VAL B CA 1
ATOM 1660 C C . VAL B 1 36 ? -17.109 11.227 6.023 1 91.25 36 VAL B C 1
ATOM 1662 O O . VAL B 1 36 ? -16.328 12.18 6.156 1 91.25 36 VAL B O 1
ATOM 1665 N N . LEU B 1 37 ? -16.828 9.984 6.043 1 97.19 37 LEU B N 1
ATOM 1666 C CA . LEU B 1 37 ? -15.453 9.656 6.414 1 97.19 37 LEU B CA 1
ATOM 1667 C C . LEU B 1 37 ? -14.477 10.078 5.32 1 97.19 37 LEU B C 1
ATOM 1669 O O . LEU B 1 37 ? -13.375 10.547 5.613 1 97.19 37 LEU B O 1
ATOM 1673 N N . LYS B 1 38 ? -14.867 9.961 4.105 1 97.12 38 LYS B N 1
ATOM 1674 C CA . LYS B 1 38 ? -14.07 10.469 2.99 1 97.12 38 LYS B CA 1
ATOM 1675 C C . LYS B 1 38 ? -13.805 11.969 3.148 1 97.12 38 LYS B C 1
ATOM 1677 O O . LYS B 1 38 ? -12.695 12.43 2.889 1 97.12 38 LYS B O 1
ATOM 1682 N N . ASN B 1 39 ? -14.82 12.703 3.576 1 97.44 39 ASN B N 1
ATOM 1683 C CA . ASN B 1 39 ? -14.68 14.148 3.729 1 97.44 39 ASN B CA 1
ATOM 1684 C C . ASN B 1 39 ? -13.703 14.5 4.848 1 97.44 39 ASN B C 1
ATOM 1686 O O . ASN B 1 39 ? -12.992 15.5 4.766 1 97.44 39 ASN B O 1
ATOM 1690 N N . VAL B 1 40 ? -13.664 13.703 5.883 1 98.38 40 VAL B N 1
ATOM 1691 C CA . VAL B 1 40 ? -12.672 13.906 6.938 1 98.38 40 VAL B CA 1
ATOM 1692 C C . VAL B 1 40 ? -11.266 13.727 6.367 1 98.38 40 VAL B C 1
ATOM 1694 O O . VAL B 1 40 ? -10.383 14.547 6.617 1 98.38 40 VAL B O 1
ATOM 1697 N N . ALA B 1 41 ? -11.047 12.688 5.609 1 98.62 41 ALA B N 1
ATOM 1698 C CA . ALA B 1 41 ? -9.75 12.453 4.98 1 98.62 41 ALA B CA 1
ATOM 1699 C C . ALA B 1 41 ? -9.367 13.617 4.07 1 98.62 41 ALA B C 1
ATOM 1701 O O . ALA B 1 41 ? -8.234 14.094 4.113 1 98.62 41 ALA B O 1
ATOM 1702 N N . LEU B 1 42 ? -10.312 14.062 3.277 1 98.44 42 LEU B N 1
ATOM 1703 C CA . LEU B 1 42 ? -10.055 15.141 2.33 1 98.44 42 LEU B CA 1
ATOM 1704 C C . LEU B 1 42 ? -9.75 16.438 3.062 1 98.44 42 LEU B C 1
ATOM 1706 O O . LEU B 1 42 ? -8.93 17.234 2.6 1 98.44 42 LEU B O 1
ATOM 1710 N N . ASP B 1 43 ? -10.406 16.656 4.199 1 98.25 43 ASP B N 1
ATOM 1711 C CA . ASP B 1 43 ? -10.117 17.828 5.027 1 98.25 43 ASP B CA 1
ATOM 1712 C C . ASP B 1 43 ? -8.664 17.812 5.516 1 98.25 43 ASP B C 1
ATOM 1714 O O . ASP B 1 43 ? -7.984 18.828 5.488 1 98.25 43 ASP B O 1
ATOM 1718 N N . LEU B 1 44 ? -8.266 16.656 5.895 1 98.88 44 LEU B N 1
ATOM 1719 C CA . LEU B 1 44 ? -6.879 16.516 6.336 1 98.88 44 LEU B CA 1
ATOM 1720 C C . LEU B 1 44 ? -5.91 16.844 5.207 1 98.88 44 LEU B C 1
ATOM 1722 O O . LEU B 1 44 ? -5 17.656 5.379 1 98.88 44 LEU B O 1
ATOM 1726 N N . PHE B 1 45 ? -6.129 16.312 4.062 1 98.81 45 PHE B N 1
ATOM 1727 C CA . PHE B 1 45 ? -5.219 16.516 2.941 1 98.81 45 PHE B CA 1
ATOM 1728 C C . PHE B 1 45 ? -5.25 17.969 2.479 1 98.81 45 PHE B C 1
ATOM 1730 O O . PHE B 1 45 ? -4.23 18.516 2.053 1 98.81 45 PHE B O 1
ATOM 1737 N N . ASN B 1 46 ? -6.387 18.562 2.535 1 98.56 46 ASN B N 1
ATOM 1738 C CA . ASN B 1 46 ? -6.477 19.984 2.209 1 98.56 46 ASN B CA 1
ATOM 1739 C C . ASN B 1 46 ? -5.645 20.828 3.166 1 98.56 46 ASN B C 1
ATOM 1741 O O . ASN B 1 46 ? -4.996 21.797 2.746 1 98.56 46 ASN B O 1
ATOM 1745 N N . SER B 1 47 ? -5.699 20.484 4.426 1 98.75 47 SER B N 1
ATOM 1746 C CA . SER B 1 47 ? -4.902 21.25 5.383 1 98.75 47 SER B CA 1
ATOM 1747 C C . SER B 1 47 ? -3.416 21.172 5.051 1 98.75 47 SER B C 1
ATOM 1749 O O . SER B 1 47 ? -2.676 22.125 5.262 1 98.75 47 SER B O 1
ATOM 1751 N N . TRP B 1 48 ? -2.912 19.984 4.547 1 98.75 48 TRP B N 1
ATOM 1752 C CA . TRP B 1 48 ? -1.515 19.812 4.164 1 98.75 48 TRP B CA 1
ATOM 1753 C C . TRP B 1 48 ? -1.139 20.734 3.018 1 98.75 48 TRP B C 1
ATOM 1755 O O . TRP B 1 48 ? 0.016 21.156 2.898 1 98.75 48 TRP B O 1
ATOM 1765 N N . ARG B 1 49 ? -2.029 20.984 2.197 1 98.25 49 ARG B N 1
ATOM 1766 C CA . ARG B 1 49 ? -1.834 21.781 0.986 1 98.25 49 ARG B CA 1
ATOM 1767 C C . ARG B 1 49 ? -1.741 23.266 1.312 1 98.25 49 ARG B C 1
ATOM 1769 O O . ARG B 1 49 ? -1.022 24.016 0.643 1 98.25 49 ARG B O 1
ATOM 1776 N N . VAL B 1 50 ? -2.414 23.719 2.338 1 98.19 50 VAL B N 1
ATOM 1777 C CA . VAL B 1 50 ? -2.607 25.141 2.635 1 98.19 50 VAL B CA 1
ATOM 1778 C C . VAL B 1 50 ? -1.335 25.719 3.248 1 98.19 50 VAL B C 1
ATOM 1780 O O . VAL B 1 50 ? -0.809 26.719 2.77 1 98.19 50 VAL B O 1
ATOM 1783 N N . SER B 1 51 ? -0.886 25.188 4.359 1 97.94 51 SER B N 1
ATOM 1784 C CA . SER B 1 51 ? 0.323 25.656 5.023 1 97.94 51 SER B CA 1
ATOM 1785 C C . SER B 1 51 ? 0.815 24.656 6.062 1 97.94 51 SER B C 1
ATOM 1787 O O . SER B 1 51 ? 0.084 23.75 6.445 1 97.94 51 SER B O 1
ATOM 1789 N N . TYR B 1 52 ? 2.016 24.875 6.477 1 98.38 52 TYR B N 1
ATOM 1790 C CA . TYR B 1 52 ? 2.592 24.078 7.551 1 98.38 52 TYR B CA 1
ATOM 1791 C C . TYR B 1 52 ? 1.723 24.141 8.805 1 98.38 52 TYR B C 1
ATOM 1793 O O . TYR B 1 52 ? 1.381 23.109 9.383 1 98.38 52 TYR B O 1
ATOM 1801 N N . ASP B 1 53 ? 1.343 25.328 9.188 1 98.25 53 ASP B N 1
ATOM 1802 C CA . ASP B 1 53 ? 0.548 25.531 10.398 1 98.25 53 ASP B CA 1
ATOM 1803 C C . ASP B 1 53 ? -0.83 24.875 10.258 1 98.25 53 ASP B C 1
ATOM 1805 O O . ASP B 1 53 ? -1.341 24.281 11.203 1 98.25 53 ASP B O 1
ATOM 1809 N N . GLU B 1 54 ? -1.437 25.047 9.156 1 98.69 54 GLU B N 1
ATOM 1810 C CA . GLU B 1 54 ? -2.754 24.453 8.945 1 98.69 54 GLU B CA 1
ATOM 1811 C C . GLU B 1 54 ? -2.688 22.922 8.984 1 98.69 54 GLU B C 1
ATOM 1813 O O . GLU B 1 54 ? -3.627 22.266 9.43 1 98.69 54 GLU B O 1
ATOM 1818 N N . ALA B 1 55 ? -1.623 22.375 8.508 1 98.75 55 ALA B N 1
ATOM 1819 C CA . ALA B 1 55 ? -1.439 20.938 8.578 1 98.75 55 ALA B CA 1
ATOM 1820 C C . ALA B 1 55 ? -1.453 20.453 10.031 1 98.75 55 ALA B C 1
ATOM 1822 O O . ALA B 1 55 ? -2.092 19.453 10.352 1 98.75 55 ALA B O 1
ATOM 1823 N N . LEU B 1 56 ? -0.742 21.156 10.844 1 98.75 56 LEU B N 1
ATOM 1824 C CA . LEU B 1 56 ? -0.704 20.781 12.258 1 98.75 56 LEU B CA 1
ATOM 1825 C C . LEU B 1 56 ? -2.1 20.828 12.867 1 98.75 56 LEU B C 1
ATOM 1827 O O . LEU B 1 56 ? -2.479 19.922 13.617 1 98.75 56 LEU B O 1
ATOM 1831 N N . LYS B 1 57 ? -2.893 21.812 12.523 1 98.81 57 LYS B N 1
ATOM 1832 C CA . LYS B 1 57 ? -4.27 21.906 13 1 98.81 57 LYS B CA 1
ATOM 1833 C C . LYS B 1 57 ? -5.125 20.781 12.445 1 98.81 57 LYS B C 1
ATOM 1835 O O . LYS B 1 57 ? -6.047 20.297 13.109 1 98.81 57 LYS B O 1
ATOM 1840 N N . GLY B 1 58 ? -4.855 20.438 11.234 1 98.88 58 GLY B N 1
ATOM 1841 C CA . GLY B 1 58 ? -5.582 19.344 10.617 1 98.88 58 GLY B CA 1
ATOM 1842 C C . GLY B 1 58 ? -5.473 18.047 11.398 1 98.88 58 GLY B C 1
ATOM 1843 O O . GLY B 1 58 ? -6.453 17.312 11.539 1 98.88 58 GLY B O 1
ATOM 1844 N N . PHE B 1 59 ? -4.293 17.734 11.883 1 98.88 59 PHE B N 1
ATOM 1845 C CA . PHE B 1 59 ? -4.117 16.547 12.695 1 98.88 59 PHE B CA 1
ATOM 1846 C C . PHE B 1 59 ? -4.992 16.609 13.945 1 98.88 59 PHE B C 1
ATOM 1848 O O . PHE B 1 59 ? -5.637 15.625 14.312 1 98.88 59 PHE B O 1
ATOM 1855 N N . ASP B 1 60 ? -5 17.781 14.531 1 98.75 60 ASP B N 1
ATOM 1856 C CA . ASP B 1 60 ? -5.809 17.953 15.734 1 98.75 60 ASP B CA 1
ATOM 1857 C C . ASP B 1 60 ? -7.289 17.734 15.445 1 98.75 60 ASP B C 1
ATOM 1859 O O . ASP B 1 60 ? -8.008 17.156 16.266 1 98.75 60 ASP B O 1
ATOM 1863 N N . ARG B 1 61 ? -7.734 18.109 14.359 1 98.62 61 ARG B N 1
ATOM 1864 C CA . ARG B 1 61 ? -9.148 18.078 14 1 98.62 61 ARG B CA 1
ATOM 1865 C C . ARG B 1 61 ? -9.578 16.656 13.633 1 98.62 61 ARG B C 1
ATOM 1867 O O . ARG B 1 61 ? -10.719 16.266 13.906 1 98.62 61 ARG B O 1
ATOM 1874 N N . THR B 1 62 ? -8.695 15.875 13.047 1 98.88 62 THR B N 1
ATOM 1875 C CA . THR B 1 62 ? -9.172 14.68 12.352 1 98.88 62 THR B CA 1
ATOM 1876 C C . THR B 1 62 ? -8.727 13.414 13.078 1 98.88 62 THR B C 1
ATOM 1878 O O . THR B 1 62 ? -9.383 12.383 12.992 1 98.88 62 THR B O 1
ATOM 1881 N N . PHE B 1 63 ? -7.598 13.477 13.836 1 98.88 63 PHE B N 1
ATOM 1882 C CA . PHE B 1 63 ? -7.07 12.289 14.484 1 98.88 63 PHE B CA 1
ATOM 1883 C C . PHE B 1 63 ? -7.801 12.016 15.797 1 98.88 63 PHE B C 1
ATOM 1885 O O . PHE B 1 63 ? -8.133 12.953 16.531 1 98.88 63 PHE B O 1
ATOM 1892 N N . ALA B 1 64 ? -8.047 10.773 16.125 1 98.88 64 ALA B N 1
ATOM 1893 C CA . ALA B 1 64 ? -8.406 10.375 17.484 1 98.88 64 ALA B CA 1
ATOM 1894 C C . ALA B 1 64 ? -7.242 10.609 18.453 1 98.88 64 ALA B C 1
ATOM 1896 O O . ALA B 1 64 ? -6.078 10.594 18.047 1 98.88 64 ALA B O 1
ATOM 1897 N N . ALA B 1 65 ? -7.551 10.734 19.75 1 98.62 65 ALA B N 1
ATOM 1898 C CA . ALA B 1 65 ? -6.523 10.93 20.766 1 98.62 65 ALA B CA 1
ATOM 1899 C C . ALA B 1 65 ? -5.59 9.727 20.844 1 98.62 65 ALA B C 1
ATOM 1901 O O . ALA B 1 65 ? -4.398 9.875 21.109 1 98.62 65 ALA B O 1
ATOM 1902 N N . ASP B 1 66 ? -6.121 8.586 20.5 1 98.44 66 ASP B N 1
ATOM 1903 C CA . ASP B 1 66 ? -5.34 7.352 20.562 1 98.44 66 ASP B CA 1
ATOM 1904 C C . ASP B 1 66 ? -4.984 6.859 19.156 1 98.44 66 ASP B C 1
ATOM 1906 O O . ASP B 1 66 ? -4.84 5.656 18.938 1 98.44 66 ASP B O 1
ATOM 1910 N N . ASN B 1 67 ? -4.953 7.77 18.234 1 98.75 67 ASN B N 1
ATOM 1911 C CA . ASN B 1 67 ? -4.59 7.398 16.859 1 98.75 67 ASN B CA 1
ATOM 1912 C C . ASN B 1 67 ? -3.279 6.621 16.828 1 98.75 67 ASN B C 1
ATOM 1914 O O . ASN B 1 67 ? -2.342 6.934 17.562 1 98.75 67 ASN B O 1
ATOM 1918 N N . VAL B 1 68 ? -3.232 5.59 16.016 1 98.62 68 VAL B N 1
ATOM 1919 C CA . VAL B 1 68 ? -2.012 4.902 15.609 1 98.62 68 VAL B CA 1
ATOM 1920 C C . VAL B 1 68 ? -1.771 5.117 14.117 1 98.62 68 VAL B C 1
ATOM 1922 O O . VAL B 1 68 ? -2.594 4.727 13.289 1 98.62 68 VAL B O 1
ATOM 1925 N N . TRP B 1 69 ? -0.711 5.828 13.797 1 98.06 69 TRP B N 1
ATOM 1926 C CA . TRP B 1 69 ? -0.316 6.082 12.414 1 98.06 69 TRP B CA 1
ATOM 1927 C C . TRP B 1 69 ? 0.952 5.309 12.062 1 98.06 69 TRP B C 1
ATOM 1929 O O . TRP B 1 69 ? 2.039 5.637 12.547 1 98.06 69 TRP B O 1
ATOM 1939 N N . VAL B 1 70 ? 0.745 4.281 11.203 1 97 70 VAL B N 1
ATOM 1940 C CA . VAL B 1 70 ? 1.829 3.391 10.805 1 97 70 VAL B CA 1
ATOM 1941 C C . VAL B 1 70 ? 2.346 3.789 9.43 1 97 70 VAL B C 1
ATOM 1943 O O . VAL B 1 70 ? 1.664 3.588 8.422 1 97 70 VAL B O 1
ATOM 1946 N N . ASN B 1 71 ? 3.525 4.375 9.5 1 92.62 71 ASN B N 1
ATOM 1947 C CA . ASN B 1 71 ? 4.27 4.504 8.25 1 92.62 71 ASN B CA 1
ATOM 1948 C C . ASN B 1 71 ? 5.152 3.285 7.996 1 92.62 71 ASN B C 1
ATOM 1950 O O . ASN B 1 71 ? 6.316 3.266 8.398 1 92.62 71 ASN B O 1
ATOM 1954 N N . GLU B 1 72 ? 4.566 2.154 7.492 1 80.62 72 GLU B N 1
ATOM 1955 C CA . GLU B 1 72 ? 4.93 0.741 7.516 1 80.62 72 GLU B CA 1
ATOM 1956 C C . GLU B 1 72 ? 6.434 0.558 7.328 1 80.62 72 GLU B C 1
ATOM 1958 O O . GLU B 1 72 ? 7.055 -0.265 8.008 1 80.62 72 GLU B O 1
ATOM 1963 N N . PRO B 1 73 ? 7.031 1.281 6.375 1 78.25 73 PRO B N 1
ATOM 1964 C CA . PRO B 1 73 ? 8.453 0.926 6.336 1 78.25 73 PRO B CA 1
ATOM 1965 C C . PRO B 1 73 ? 9.305 1.813 7.234 1 78.25 73 PRO B C 1
ATOM 1967 O O . PRO B 1 73 ? 10.508 1.571 7.387 1 78.25 73 PRO B O 1
ATOM 1970 N N . LEU B 1 74 ? 8.727 2.75 7.895 1 85.88 74 LEU B N 1
ATOM 1971 C CA . LEU B 1 74 ? 9.555 3.75 8.562 1 85.88 74 LEU B CA 1
ATOM 1972 C C . LEU B 1 74 ? 9.297 3.758 10.062 1 85.88 74 LEU B C 1
ATOM 1974 O O . LEU B 1 74 ? 10.078 3.199 10.836 1 85.88 74 LEU B O 1
ATOM 1978 N N . MET B 1 75 ? 8.148 4.328 10.438 1 89.56 75 MET B N 1
ATOM 1979 C CA . MET B 1 75 ? 7.895 4.504 11.867 1 89.56 75 MET B CA 1
ATOM 1980 C C . MET B 1 75 ? 6.398 4.492 12.156 1 89.56 75 MET B C 1
ATOM 1982 O O . MET B 1 75 ? 5.582 4.59 11.234 1 89.56 75 MET B O 1
ATOM 1986 N N . THR B 1 76 ? 6.117 4.309 13.477 1 95.88 76 THR B N 1
ATOM 1987 C CA . THR B 1 76 ? 4.758 4.434 13.992 1 95.88 76 THR B CA 1
ATOM 1988 C C . THR B 1 76 ? 4.66 5.598 14.977 1 95.88 76 THR B C 1
ATOM 1990 O O . THR B 1 76 ? 5.547 5.789 15.812 1 95.88 76 THR B O 1
ATOM 1993 N N . THR B 1 77 ? 3.656 6.445 14.789 1 96.88 77 THR B N 1
ATOM 1994 C CA . THR B 1 77 ? 3.406 7.527 15.734 1 96.88 77 THR B CA 1
ATOM 1995 C C . THR B 1 77 ? 2.053 7.348 16.422 1 96.88 77 THR B C 1
ATOM 1997 O O . THR B 1 77 ? 1.232 6.539 15.977 1 96.88 77 THR B O 1
ATOM 2000 N N . HIS B 1 78 ? 1.867 8.133 17.531 1 98.31 78 HIS B N 1
ATOM 2001 C CA . HIS B 1 78 ? 0.645 8 18.312 1 98.31 78 HIS B CA 1
ATOM 2002 C C . HIS B 1 78 ? 0.018 9.367 18.578 1 98.31 78 HIS B C 1
ATOM 2004 O O . HIS B 1 78 ? 0.682 10.266 19.094 1 98.31 78 HIS B O 1
ATOM 2010 N N . GLY B 1 79 ? -1.245 9.445 18.234 1 98.5 79 GLY B N 1
ATOM 2011 C CA . GLY B 1 79 ? -2.008 10.656 18.484 1 98.5 79 GLY B CA 1
ATOM 2012 C C . GLY B 1 79 ? -1.599 11.82 17.594 1 98.5 79 GLY B C 1
ATOM 2013 O O . GLY B 1 79 ? -0.638 11.711 16.828 1 98.5 79 GLY B O 1
ATOM 2014 N N . PRO B 1 80 ? -2.369 12.914 17.734 1 98.69 80 PRO B N 1
ATOM 2015 C CA . PRO B 1 80 ? -2.043 14.109 16.953 1 98.69 80 PRO B CA 1
ATOM 2016 C C . PRO B 1 80 ? -0.636 14.633 17.234 1 98.69 80 PRO B C 1
ATOM 2018 O O . PRO B 1 80 ? 0.04 15.117 16.328 1 98.69 80 PRO B O 1
ATOM 2021 N N . GLU B 1 81 ? -0.168 14.484 18.422 1 98.44 81 GLU B N 1
ATOM 2022 C CA . GLU B 1 81 ? 1.157 15.008 18.75 1 98.44 81 GLU B CA 1
ATOM 2023 C C . GLU B 1 81 ? 2.252 14.203 18.047 1 98.44 81 GLU B C 1
ATOM 2025 O O . GLU B 1 81 ? 3.244 14.773 17.594 1 98.44 81 GLU B O 1
ATOM 2030 N N . GLY B 1 82 ? 2.082 12.898 18 1 97.44 82 GLY B N 1
ATOM 2031 C CA . GLY B 1 82 ? 3.033 12.102 17.25 1 97.44 82 GLY B CA 1
ATOM 2032 C C . GLY B 1 82 ? 3.094 12.469 15.781 1 97.44 82 GLY B C 1
ATOM 2033 O O . GLY B 1 82 ? 4.176 12.516 15.188 1 97.44 82 GLY B O 1
ATOM 2034 N N . ALA B 1 83 ? 1.961 12.711 15.195 1 97.56 83 ALA B N 1
ATOM 2035 C CA . ALA B 1 83 ? 1.896 13.125 13.797 1 97.56 83 ALA B CA 1
ATOM 2036 C C . ALA B 1 83 ? 2.594 14.469 13.586 1 97.56 83 ALA B C 1
ATOM 2038 O O . ALA B 1 83 ? 3.344 14.641 12.625 1 97.56 83 ALA B O 1
ATOM 2039 N N . LYS B 1 84 ? 2.377 15.352 14.531 1 98.25 84 LYS B N 1
ATOM 2040 C CA . LYS B 1 84 ? 2.99 16.672 14.438 1 98.25 84 LYS B CA 1
ATOM 2041 C C . LYS B 1 84 ? 4.508 16.578 14.562 1 98.25 84 LYS B C 1
ATOM 2043 O O . LYS B 1 84 ? 5.234 17.344 13.906 1 98.25 84 LYS B O 1
ATOM 2048 N N . GLU B 1 85 ? 4.953 15.664 15.32 1 95.12 85 GLU B N 1
ATOM 2049 C CA . GLU B 1 85 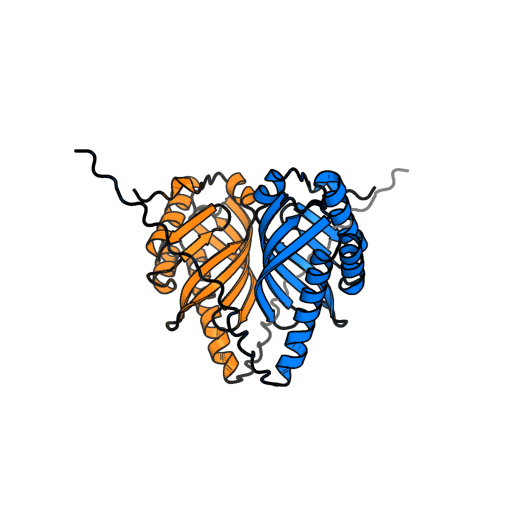? 6.391 15.477 15.477 1 95.12 85 GLU B CA 1
ATOM 2050 C C . GLU B 1 85 ? 7.043 15.047 14.164 1 95.12 85 GLU B C 1
ATOM 2052 O O . GLU B 1 85 ? 8.125 15.523 13.82 1 95.12 85 GLU B O 1
ATOM 2057 N N . ILE B 1 86 ? 6.418 14.172 13.461 1 92.5 86 ILE B N 1
ATOM 2058 C CA . ILE B 1 86 ? 6.957 13.758 12.172 1 92.5 86 ILE B CA 1
ATOM 2059 C C . ILE B 1 86 ? 6.984 14.945 11.219 1 92.5 86 ILE B C 1
ATOM 2061 O O . ILE B 1 86 ? 7.934 15.117 10.453 1 92.5 86 ILE B O 1
ATOM 2065 N N . TRP B 1 87 ? 5.914 15.711 11.242 1 95.19 87 TRP B N 1
ATOM 2066 C CA . TRP B 1 87 ? 5.852 16.891 10.383 1 95.19 87 TRP B CA 1
ATOM 2067 C C . TRP B 1 87 ? 6.965 17.875 10.719 1 95.19 87 TRP B C 1
ATOM 2069 O O . TRP B 1 87 ? 7.598 18.438 9.828 1 95.19 87 TRP B O 1
ATOM 2079 N N . ARG B 1 88 ? 7.289 18.047 12 1 95.44 88 ARG B N 1
ATOM 2080 C CA . ARG B 1 88 ? 8.367 18.922 12.453 1 95.44 88 ARG B CA 1
ATOM 2081 C C . ARG B 1 88 ? 9.719 18.406 11.984 1 95.44 88 ARG B C 1
ATOM 2083 O O . ARG B 1 88 ? 10.562 19.188 11.516 1 95.44 88 ARG B O 1
ATOM 2090 N N . LEU B 1 89 ? 9.828 17.172 12.078 1 90.88 89 LEU B N 1
ATOM 2091 C CA . LEU B 1 89 ? 11.078 16.562 11.633 1 90.88 89 LEU B CA 1
ATOM 2092 C C . LEU B 1 89 ? 11.281 16.75 10.133 1 90.88 89 LEU B C 1
ATOM 2094 O O . LEU B 1 89 ? 12.391 17.031 9.688 1 90.88 89 LEU B O 1
ATOM 2098 N N . CYS B 1 90 ? 10.258 16.594 9.391 1 93.19 90 CYS B N 1
ATOM 2099 C CA . CYS B 1 90 ? 10.336 16.797 7.949 1 93.19 90 CYS B CA 1
ATOM 2100 C C . CYS B 1 90 ? 10.672 18.25 7.617 1 93.19 90 CYS B C 1
ATOM 2102 O O . CYS B 1 90 ? 11.414 18.516 6.672 1 93.19 90 CYS B O 1
ATOM 2104 N N . LYS B 1 91 ? 10.102 19.125 8.391 1 95.19 91 LYS B N 1
ATOM 2105 C CA . LYS B 1 91 ? 10.445 20.531 8.203 1 95.19 91 LYS B CA 1
ATOM 2106 C C . LYS B 1 91 ? 11.922 20.781 8.5 1 95.19 91 LYS B C 1
ATOM 2108 O O . LYS B 1 91 ? 12.609 21.453 7.727 1 95.19 91 LYS B O 1
ATOM 2113 N N . GLU B 1 92 ? 12.359 20.234 9.555 1 93.19 92 GLU B N 1
ATOM 2114 C CA . GLU B 1 92 ? 13.734 20.438 9.977 1 93.19 92 GLU B CA 1
ATOM 2115 C C . GLU B 1 92 ? 14.719 19.812 8.984 1 93.19 92 GLU B C 1
ATOM 2117 O O . GLU B 1 92 ? 15.734 20.438 8.641 1 93.19 92 GLU B O 1
ATOM 2122 N N . MET B 1 93 ? 14.359 18.734 8.461 1 89.31 93 MET B N 1
ATOM 2123 C CA . MET B 1 93 ? 15.336 17.969 7.691 1 89.31 93 MET B CA 1
ATOM 2124 C C . MET B 1 93 ? 15.219 18.281 6.207 1 89.31 93 MET B C 1
ATOM 2126 O O . MET B 1 93 ? 16.219 18.266 5.484 1 89.31 93 MET B O 1
ATOM 2130 N N . GLN B 1 94 ? 14.031 18.609 5.777 1 90.56 94 GLN B N 1
ATOM 2131 C CA . GLN B 1 94 ? 13.844 18.703 4.336 1 90.56 94 GLN B CA 1
ATOM 2132 C C . GLN B 1 94 ? 13.219 20.047 3.947 1 90.56 94 GLN B C 1
ATOM 2134 O O . GLN B 1 94 ? 13.031 20.328 2.764 1 90.56 94 GLN B O 1
ATOM 2139 N N . GLY B 1 95 ? 12.836 20.766 4.91 1 94.31 95 GLY B N 1
ATOM 2140 C CA . GLY B 1 95 ? 12.227 22.062 4.637 1 94.31 95 GLY B CA 1
ATOM 2141 C C . GLY B 1 95 ? 10.766 21.969 4.227 1 94.31 95 GLY B C 1
ATOM 2142 O O . GLY B 1 95 ? 10.258 22.828 3.514 1 94.31 95 GLY B O 1
ATOM 2143 N N . LEU B 1 96 ? 10.086 20.922 4.707 1 96.31 96 LEU B N 1
ATOM 2144 C CA . LEU B 1 96 ? 8.68 20.734 4.367 1 96.31 96 LEU B CA 1
ATOM 2145 C C . LEU B 1 96 ? 7.863 21.969 4.738 1 96.31 96 LEU B C 1
ATOM 2147 O O . LEU B 1 96 ? 7.945 22.453 5.867 1 96.31 96 LEU B O 1
ATOM 2151 N N . GLU B 1 97 ? 7.129 22.422 3.723 1 98.25 97 GLU B N 1
ATOM 2152 C CA . GLU B 1 97 ? 6.176 23.5 3.982 1 98.25 97 GLU B CA 1
ATOM 2153 C C . GLU B 1 97 ? 4.75 23.062 3.66 1 98.25 97 GLU B C 1
ATOM 2155 O O . GLU B 1 97 ? 3.826 23.312 4.438 1 98.25 97 GLU B O 1
ATOM 2160 N N . THR B 1 98 ? 4.641 22.438 2.484 1 98.38 98 THR B N 1
ATOM 2161 C CA . THR B 1 98 ? 3.338 21.906 2.105 1 98.38 98 THR B CA 1
ATOM 2162 C C . THR B 1 98 ? 3.484 20.531 1.473 1 98.38 98 THR B C 1
ATOM 2164 O O . THR B 1 98 ? 4.562 20.172 0.997 1 98.38 98 THR B O 1
ATOM 2167 N N . LEU B 1 99 ? 2.418 19.797 1.553 1 98.38 99 LEU B N 1
ATOM 2168 C CA . LEU B 1 99 ? 2.295 18.5 0.909 1 98.38 99 LEU B CA 1
ATOM 2169 C C . LEU B 1 99 ? 1.021 18.422 0.075 1 98.38 99 LEU B C 1
ATOM 2171 O O . LEU B 1 99 ? -0.08 18.609 0.598 1 98.38 99 LEU B O 1
ATOM 2175 N N . HIS B 1 100 ? 1.209 18.234 -1.171 1 98.75 100 HIS B N 1
ATOM 2176 C CA . HIS B 1 100 ? 0.088 18.125 -2.098 1 98.75 100 HIS B CA 1
ATOM 2177 C C . HIS B 1 100 ? -0.215 16.672 -2.432 1 98.75 100 HIS B C 1
ATOM 2179 O O . HIS B 1 100 ? 0.67 15.93 -2.871 1 98.75 100 HIS B O 1
ATOM 2185 N N . VAL B 1 101 ? -1.447 16.359 -2.195 1 98.69 101 VAL B N 1
ATOM 2186 C CA . VAL B 1 101 ? -1.901 15 -2.418 1 98.69 101 VAL B CA 1
ATOM 2187 C C . VAL B 1 101 ? -2.666 14.914 -3.736 1 98.69 101 VAL B C 1
ATOM 2189 O O . VAL B 1 101 ? -3.736 15.508 -3.881 1 98.69 101 VAL B O 1
ATOM 2192 N N . ASP B 1 102 ? -2.098 14.227 -4.711 1 98.5 102 ASP B N 1
ATOM 2193 C CA . ASP B 1 102 ? -2.807 13.891 -5.941 1 98.5 102 ASP B CA 1
ATOM 2194 C C . ASP B 1 102 ? -3.539 12.555 -5.805 1 98.5 102 ASP B C 1
ATOM 2196 O O . ASP B 1 102 ? -2.926 11.492 -5.898 1 98.5 102 ASP B O 1
ATOM 2200 N N . ILE B 1 103 ? -4.836 12.609 -5.645 1 98.62 103 ILE B N 1
ATOM 2201 C CA . ILE B 1 103 ? -5.637 1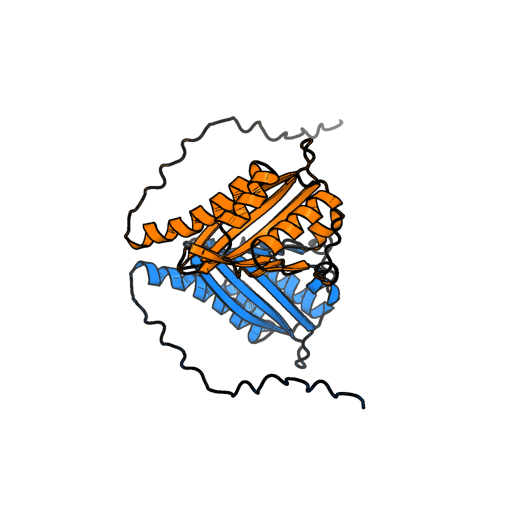1.414 -5.395 1 98.62 103 ILE B CA 1
ATOM 2202 C C . ILE B 1 103 ? -6.004 10.75 -6.723 1 98.62 103 ILE B C 1
ATOM 2204 O O . ILE B 1 103 ? -6.625 11.375 -7.582 1 98.62 103 ILE B O 1
ATOM 2208 N N . HIS B 1 104 ? -5.621 9.531 -6.867 1 98.31 104 HIS B N 1
ATOM 2209 C CA . HIS B 1 104 ? -6.012 8.742 -8.023 1 98.31 104 HIS B CA 1
ATOM 2210 C C . HIS B 1 104 ? -7.367 8.078 -7.805 1 98.31 104 HIS B C 1
ATOM 2212 O O . HIS B 1 104 ? -8.234 8.117 -8.68 1 98.31 104 HIS B O 1
ATOM 2218 N N . HIS B 1 105 ? -7.492 7.449 -6.574 1 98 105 HIS B N 1
ATOM 2219 C CA . HIS B 1 105 ? -8.75 6.848 -6.141 1 98 105 HIS B CA 1
ATOM 2220 C C . HIS B 1 105 ? -8.945 7 -4.637 1 98 105 HIS B C 1
ATOM 2222 O O . HIS B 1 105 ? -7.973 6.984 -3.877 1 98 105 HIS B O 1
ATOM 2228 N N . ILE B 1 106 ? -10.133 7.129 -4.293 1 98.12 106 ILE B N 1
ATOM 2229 C CA . ILE B 1 106 ? -10.516 7.133 -2.887 1 98.12 106 ILE B CA 1
ATOM 2230 C C . ILE B 1 106 ? -11.797 6.316 -2.701 1 98.12 106 ILE B C 1
ATOM 2232 O O . ILE B 1 106 ? -12.75 6.461 -3.469 1 98.12 106 ILE B O 1
ATOM 2236 N N . TRP B 1 107 ? -11.742 5.391 -1.755 1 96.44 107 TRP B N 1
ATOM 2237 C CA . TRP B 1 107 ? -12.875 4.512 -1.479 1 96.44 107 TRP B CA 1
ATOM 2238 C C . TRP B 1 107 ? -13.289 4.605 -0.015 1 96.44 107 TRP B C 1
ATOM 2240 O O . TRP B 1 107 ? -12.445 4.719 0.873 1 96.44 107 TRP B O 1
ATOM 2250 N N . GLU B 1 108 ? -14.531 4.633 0.156 1 95.88 108 GLU B N 1
ATOM 2251 C CA . GLU B 1 108 ? -15.102 4.461 1.488 1 95.88 108 GLU B CA 1
ATOM 2252 C C . GLU B 1 108 ? -15.883 3.154 1.589 1 95.88 108 GLU B C 1
ATOM 2254 O O . GLU B 1 108 ? -16.703 2.848 0.723 1 95.88 108 GLU B O 1
ATOM 2259 N N . ASN B 1 109 ? -15.531 2.311 2.539 1 93.31 109 ASN B N 1
ATOM 2260 C CA . ASN B 1 109 ? -16.188 1.037 2.822 1 93.31 109 ASN B CA 1
ATOM 2261 C C . ASN B 1 109 ? -16.297 0.791 4.324 1 93.31 109 ASN B C 1
ATOM 2263 O O . ASN B 1 109 ? -15.312 0.458 4.984 1 93.31 109 ASN B O 1
ATOM 2267 N N . GLY B 1 110 ? -17.562 0.906 4.855 1 93.19 110 GLY B N 1
ATOM 2268 C CA . GLY B 1 110 ? -17.719 0.886 6.301 1 93.19 110 GLY B CA 1
ATOM 2269 C C . GLY B 1 110 ? -16.969 2.008 6.996 1 93.19 110 GLY B C 1
ATOM 2270 O O . GLY B 1 110 ? -17.109 3.176 6.625 1 93.19 110 GLY B O 1
ATOM 2271 N N . ARG B 1 111 ? -16.156 1.609 7.93 1 96.62 111 ARG B N 1
ATOM 2272 C CA . ARG B 1 111 ? -15.43 2.607 8.703 1 96.62 111 ARG B CA 1
ATOM 2273 C C . ARG B 1 111 ? -14.031 2.816 8.148 1 96.62 111 ARG B C 1
ATOM 2275 O O . ARG B 1 111 ? -13.156 3.34 8.836 1 96.62 111 ARG B O 1
ATOM 2282 N N . PHE B 1 112 ? -13.852 2.352 6.957 1 97.5 112 PHE B N 1
ATOM 2283 C CA . PHE B 1 112 ? -12.539 2.496 6.328 1 97.5 112 PHE B CA 1
ATOM 2284 C C . PHE B 1 112 ? -12.602 3.496 5.176 1 97.5 112 PHE B C 1
ATOM 2286 O O . PHE B 1 112 ? -13.594 3.551 4.449 1 97.5 112 PHE B O 1
ATOM 2293 N N . VAL B 1 113 ? -11.586 4.258 5.012 1 98.38 113 VAL B N 1
ATOM 2294 C CA . VAL B 1 113 ? -11.281 5.016 3.799 1 98.38 113 VAL B CA 1
ATOM 2295 C C . VAL B 1 113 ? -9.922 4.59 3.248 1 98.38 113 VAL B C 1
ATOM 2297 O O . VAL B 1 113 ? -8.938 4.555 3.982 1 98.38 113 VAL B O 1
ATOM 2300 N N . ILE B 1 114 ? -9.867 4.16 2.01 1 98.5 114 ILE B N 1
ATOM 2301 C CA . ILE B 1 114 ? -8.648 3.773 1.305 1 98.5 114 ILE B CA 1
ATOM 2302 C C . ILE B 1 114 ? -8.328 4.805 0.226 1 98.5 114 ILE B C 1
ATOM 2304 O O . ILE B 1 114 ? -9.195 5.18 -0.563 1 98.5 114 ILE B O 1
ATOM 2308 N N . ILE B 1 115 ? -7.074 5.32 0.233 1 98.75 115 ILE B N 1
ATOM 2309 C CA . ILE B 1 115 ? -6.715 6.395 -0.685 1 98.75 115 ILE B CA 1
ATOM 2310 C C . ILE B 1 115 ? -5.473 6.004 -1.479 1 98.75 115 ILE B C 1
ATOM 2312 O O . ILE B 1 115 ? -4.398 5.805 -0.905 1 98.75 115 ILE B O 1
ATOM 2316 N N . GLU B 1 116 ? -5.645 5.801 -2.736 1 98.69 116 GLU B N 1
ATOM 2317 C CA . GLU B 1 116 ? -4.535 5.691 -3.676 1 98.69 116 GLU B CA 1
ATOM 2318 C C . GLU B 1 116 ? -4.117 7.062 -4.199 1 98.69 116 GLU B C 1
ATOM 2320 O O . GLU B 1 116 ? -4.926 7.781 -4.785 1 98.69 116 GLU B O 1
ATOM 2325 N N . ARG B 1 117 ? -2.764 7.406 -3.959 1 98.69 117 ARG B N 1
ATOM 2326 C CA . ARG B 1 117 ? -2.395 8.797 -4.195 1 98.69 117 ARG B CA 1
ATOM 2327 C C . ARG B 1 117 ? -0.903 8.93 -4.484 1 98.69 117 ARG B C 1
ATOM 2329 O O . ARG B 1 117 ? -0.143 7.977 -4.293 1 98.69 117 ARG B O 1
ATOM 2336 N N . VAL B 1 118 ? -0.53 10.094 -5 1 97.88 118 VAL B N 1
ATOM 2337 C CA . VAL B 1 118 ? 0.853 10.555 -5.031 1 97.88 118 VAL B CA 1
ATOM 2338 C C . VAL B 1 118 ? 1.015 11.758 -4.098 1 97.88 118 VAL B C 1
ATOM 2340 O O . VAL B 1 118 ? 0.282 12.742 -4.211 1 97.88 118 VAL B O 1
ATOM 2343 N N . ASP B 1 119 ? 1.952 11.625 -3.184 1 97.12 119 ASP B N 1
ATOM 2344 C CA . ASP B 1 119 ? 2.312 12.75 -2.32 1 97.12 119 ASP B CA 1
ATOM 2345 C C . ASP B 1 119 ? 3.459 13.562 -2.922 1 97.12 119 ASP B C 1
ATOM 2347 O O . ASP B 1 119 ? 4.449 12.992 -3.391 1 97.12 119 ASP B O 1
ATOM 2351 N N . LYS B 1 120 ? 3.314 14.82 -2.895 1 97.75 120 LYS B N 1
ATOM 2352 C CA . LYS B 1 120 ? 4.352 15.75 -3.348 1 97.75 120 LYS B CA 1
ATOM 2353 C C . LYS B 1 120 ? 4.715 16.75 -2.25 1 97.75 120 LYS B C 1
ATOM 2355 O O . LYS B 1 120 ? 3.869 17.516 -1.804 1 97.75 120 LYS B O 1
ATOM 2360 N N . VAL B 1 121 ? 5.965 16.703 -1.853 1 96.56 121 VAL B N 1
ATOM 2361 C CA . VAL B 1 121 ? 6.457 17.531 -0.749 1 96.56 121 VAL B CA 1
ATOM 2362 C C . VAL B 1 121 ? 7.121 18.797 -1.297 1 96.56 121 VAL B C 1
ATOM 2364 O O . VAL B 1 121 ? 7.988 18.719 -2.168 1 96.56 121 VAL B O 1
ATOM 2367 N N . TYR B 1 122 ? 6.746 19.938 -0.687 1 97.75 122 TYR B N 1
ATOM 2368 C CA . TYR B 1 122 ? 7.281 21.203 -1.164 1 97.75 122 TYR B CA 1
ATOM 2369 C C . TYR B 1 122 ? 7.918 21.984 -0.025 1 97.75 122 TYR B C 1
ATOM 2371 O O . TYR B 1 122 ? 7.414 21.984 1.101 1 97.75 122 TYR B O 1
ATOM 2379 N N . ARG B 1 123 ? 8.938 22.75 -0.435 1 97.5 123 ARG B N 1
ATOM 2380 C CA . ARG B 1 123 ? 9.484 23.781 0.443 1 97.5 123 ARG B CA 1
ATOM 2381 C C . ARG B 1 123 ? 8.727 25.094 0.285 1 97.5 123 ARG B C 1
ATOM 2383 O O . ARG B 1 123 ? 7.898 25.234 -0.616 1 97.5 123 ARG B O 1
ATOM 2390 N N . ALA B 1 124 ? 9.094 26.016 1.166 1 96.56 124 ALA B N 1
ATOM 2391 C CA . ALA B 1 124 ? 8.414 27.297 1.182 1 96.56 124 ALA B CA 1
ATOM 2392 C C . ALA B 1 124 ? 8.625 28.047 -0.136 1 96.56 124 ALA B C 1
ATOM 2394 O O . ALA B 1 124 ? 7.75 28.797 -0.576 1 96.56 124 ALA B O 1
ATOM 2395 N N . ASP B 1 125 ? 9.688 27.781 -0.844 1 97.06 125 ASP B N 1
ATOM 2396 C CA . ASP B 1 125 ? 10 28.516 -2.07 1 97.06 125 ASP B CA 1
ATOM 2397 C C . ASP B 1 125 ? 9.375 27.828 -3.287 1 97.06 125 ASP B C 1
ATOM 2399 O O . ASP B 1 125 ? 9.625 28.234 -4.426 1 97.06 125 ASP B O 1
ATOM 2403 N N . GLY B 1 126 ? 8.688 26.797 -3.062 1 96.56 126 GLY B N 1
ATOM 2404 C CA . GLY B 1 126 ? 7.977 26.109 -4.137 1 96.56 126 GLY B CA 1
ATOM 2405 C C . GLY B 1 126 ? 8.758 24.953 -4.73 1 96.56 126 GLY B C 1
ATOM 2406 O O . GLY B 1 126 ? 8.289 24.297 -5.656 1 96.56 126 GLY B O 1
ATOM 2407 N N . THR B 1 127 ? 9.961 24.719 -4.145 1 96.5 127 THR B N 1
ATOM 2408 C CA . THR B 1 127 ? 10.789 23.625 -4.637 1 96.5 127 THR B CA 1
ATOM 2409 C C . THR B 1 127 ? 10.164 22.281 -4.281 1 96.5 127 THR B C 1
ATOM 2411 O O . THR B 1 127 ? 9.789 22.047 -3.129 1 96.5 127 THR B O 1
ATOM 2414 N N . LEU B 1 128 ? 9.992 21.438 -5.289 1 96 128 LEU B N 1
ATOM 2415 C CA . LEU B 1 128 ? 9.586 20.047 -5.051 1 96 128 LEU B CA 1
ATOM 2416 C C . LEU B 1 128 ? 10.742 19.234 -4.484 1 96 128 LEU B C 1
ATOM 2418 O O . LEU B 1 128 ? 11.789 19.109 -5.125 1 96 128 LEU B O 1
ATOM 2422 N N . VAL B 1 129 ? 10.531 18.719 -3.312 1 92.94 129 VAL B N 1
ATOM 2423 C CA . VAL B 1 129 ? 11.555 17.906 -2.645 1 92.94 129 VAL B CA 1
ATOM 2424 C C . VAL B 1 129 ? 11.5 16.484 -3.162 1 92.94 129 VAL B C 1
ATOM 2426 O O . VAL B 1 129 ? 12.523 15.922 -3.566 1 92.94 129 VAL B O 1
ATOM 2429 N N . HIS B 1 130 ? 10.297 15.852 -3.068 1 91.44 130 HIS B N 1
ATOM 2430 C CA . HIS B 1 130 ? 10.07 14.5 -3.572 1 91.44 130 HIS B CA 1
ATOM 2431 C C . HIS B 1 130 ? 8.586 14.234 -3.783 1 91.44 130 HIS B C 1
ATOM 2433 O O . HIS B 1 130 ? 7.738 14.969 -3.275 1 91.44 130 HIS B O 1
ATOM 2439 N N . GLY B 1 131 ? 8.344 13.234 -4.586 1 94.44 131 GLY B N 1
ATOM 2440 C CA . GLY B 1 131 ? 7.027 12.672 -4.836 1 94.44 131 GLY B CA 1
ATOM 2441 C C . GLY B 1 131 ? 7.035 11.156 -4.926 1 94.44 131 GLY B C 1
ATOM 2442 O O . GLY B 1 131 ? 7.965 10.562 -5.48 1 94.44 131 GLY B O 1
ATOM 2443 N N . PHE B 1 132 ? 6.039 10.656 -4.34 1 93.38 132 PHE B N 1
ATOM 2444 C CA . PHE B 1 132 ? 6.027 9.195 -4.375 1 93.38 132 PHE B CA 1
ATOM 2445 C C . PHE B 1 132 ? 4.602 8.664 -4.301 1 93.38 132 PHE B C 1
ATOM 2447 O O . PHE B 1 132 ? 3.748 9.258 -3.635 1 93.38 132 PHE B O 1
ATOM 2454 N N . PRO B 1 133 ? 4.316 7.543 -4.996 1 96.5 133 PRO B N 1
ATOM 2455 C CA . PRO B 1 133 ? 3.008 6.887 -4.922 1 96.5 133 PRO B CA 1
ATOM 2456 C C . PRO B 1 133 ? 2.814 6.094 -3.633 1 96.5 133 PRO B C 1
ATOM 2458 O O . PRO B 1 133 ? 3.785 5.59 -3.062 1 96.5 133 PRO B O 1
ATOM 2461 N N . LEU B 1 134 ? 1.599 6.051 -3.162 1 97.12 134 LEU B N 1
ATOM 2462 C CA . LEU B 1 134 ? 1.299 5.285 -1.958 1 97.12 134 LEU B CA 1
ATOM 2463 C C . LEU B 1 134 ? -0.195 5 -1.853 1 97.12 134 LEU B C 1
ATOM 2465 O O . LEU B 1 134 ? -0.998 5.594 -2.576 1 97.12 134 LEU B O 1
ATOM 2469 N N . VAL B 1 135 ? -0.502 4.051 -1.007 1 98.25 135 VAL B N 1
ATOM 2470 C CA . VAL B 1 135 ? -1.869 3.828 -0.547 1 98.25 135 VAL B CA 1
ATOM 2471 C C . VAL B 1 135 ? -1.934 3.971 0.972 1 98.25 135 VAL B C 1
ATOM 2473 O O . VAL B 1 135 ? -1.068 3.459 1.688 1 98.25 135 VAL B O 1
ATOM 2476 N N . GLY B 1 136 ? -2.896 4.668 1.416 1 98.62 136 GLY B N 1
ATOM 2477 C CA . GLY B 1 136 ? -3.217 4.75 2.832 1 98.62 136 GLY B CA 1
ATOM 2478 C C . GLY B 1 136 ? -4.531 4.074 3.186 1 98.62 136 GLY B C 1
ATOM 2479 O O . GLY B 1 136 ? -5.504 4.168 2.436 1 98.62 136 GLY B O 1
ATOM 2480 N N . VAL B 1 137 ? -4.555 3.389 4.34 1 98.81 137 VAL B N 1
ATOM 2481 C CA . VAL B 1 137 ? -5.75 2.752 4.883 1 98.81 137 VAL B CA 1
ATOM 2482 C C . VAL B 1 137 ? -6.102 3.377 6.23 1 98.81 137 VAL B C 1
ATOM 2484 O O . VAL B 1 137 ? -5.391 3.184 7.219 1 98.81 137 VAL B O 1
ATOM 2487 N N . MET B 1 138 ? -7.23 4.023 6.223 1 98.81 138 MET B N 1
ATOM 2488 C CA . MET B 1 138 ? -7.703 4.668 7.445 1 98.81 138 MET B CA 1
ATOM 2489 C C . MET B 1 138 ? -8.906 3.926 8.023 1 98.81 138 MET B C 1
ATOM 2491 O O . MET B 1 138 ? -9.852 3.611 7.301 1 98.81 138 MET B O 1
ATOM 2495 N N . ARG B 1 139 ? -8.82 3.699 9.281 1 98.75 139 ARG B N 1
ATOM 2496 C CA . ARG B 1 139 ? -9.977 3.248 10.047 1 98.75 139 ARG B CA 1
ATOM 2497 C C . ARG B 1 139 ? -10.453 4.328 11.016 1 98.75 139 ARG B C 1
ATOM 2499 O O . ARG B 1 139 ? -9.641 4.918 11.734 1 98.75 139 ARG B O 1
ATOM 2506 N N . PHE B 1 140 ? -11.766 4.496 11.078 1 98.62 140 PHE B N 1
ATOM 2507 C CA . PHE B 1 140 ? -12.344 5.566 11.875 1 98.62 140 PHE B CA 1
ATOM 2508 C C . PHE B 1 140 ? -13.086 5 13.078 1 98.62 140 PHE B C 1
ATOM 2510 O O . PHE B 1 140 ? -13.664 3.912 13.008 1 98.62 140 PHE B O 1
ATOM 2517 N N . ASN B 1 141 ? -13.039 5.789 14.133 1 98.56 141 ASN B N 1
ATOM 2518 C CA . ASN B 1 141 ? -13.844 5.406 15.289 1 98.56 141 ASN B CA 1
ATOM 2519 C C . ASN B 1 141 ? -15.273 5.93 15.18 1 98.56 141 ASN B C 1
ATOM 2521 O O . ASN B 1 141 ? -15.672 6.453 14.133 1 98.56 141 ASN B O 1
ATOM 2525 N N . ASP B 1 142 ? -16.094 5.695 16.188 1 97.06 142 ASP B N 1
ATOM 2526 C CA . ASP B 1 142 ? -17.516 6.027 16.156 1 97.06 142 ASP B CA 1
ATOM 2527 C C . ASP B 1 142 ? -17.719 7.539 16.125 1 97.06 142 ASP B C 1
ATOM 2529 O O . ASP B 1 142 ? -18.797 8.016 15.75 1 97.06 142 ASP B O 1
ATOM 2533 N N . ASP B 1 143 ? -16.719 8.328 16.469 1 97.81 143 ASP B N 1
ATOM 2534 C CA . ASP B 1 143 ? -16.797 9.781 16.438 1 97.81 143 ASP B CA 1
ATOM 2535 C C . ASP B 1 143 ? -16.266 10.336 15.117 1 97.81 143 ASP B C 1
ATOM 2537 O O . ASP B 1 143 ? -16.047 11.539 14.984 1 97.81 143 ASP B O 1
ATOM 2541 N N . ASP B 1 144 ? -15.992 9.438 14.195 1 97.56 144 ASP B N 1
ATOM 2542 C CA . ASP B 1 144 ? -15.539 9.773 12.852 1 97.56 144 ASP B CA 1
ATOM 2543 C C . ASP B 1 144 ? -14.148 10.406 12.883 1 97.56 144 ASP B C 1
ATOM 2545 O O . ASP B 1 144 ? -13.844 11.297 12.086 1 97.56 144 ASP B O 1
ATOM 2549 N N . LYS B 1 145 ? -13.367 9.992 13.891 1 98.81 145 LYS B N 1
ATOM 2550 C CA . LYS B 1 145 ? -11.953 10.344 13.961 1 98.81 145 LYS B CA 1
ATOM 2551 C C . LYS B 1 145 ? -11.078 9.203 13.438 1 98.81 145 LYS B C 1
ATOM 2553 O O . LYS B 1 145 ? -11.445 8.031 13.562 1 98.81 145 LYS B O 1
ATOM 2558 N N . ILE B 1 146 ? -9.945 9.57 12.844 1 98.81 146 ILE B N 1
ATOM 2559 C CA . ILE B 1 146 ? -9.016 8.562 12.359 1 98.81 146 ILE B CA 1
ATOM 2560 C C . ILE B 1 146 ? -8.359 7.848 13.539 1 98.81 146 ILE B C 1
ATOM 2562 O O . ILE B 1 146 ? -7.539 8.43 14.25 1 98.81 146 ILE B O 1
ATOM 2566 N N . GLU B 1 147 ? -8.703 6.637 13.688 1 98.88 147 GLU B N 1
ATOM 2567 C CA . GLU B 1 147 ? -8.219 5.852 14.82 1 98.88 147 GLU B CA 1
ATOM 2568 C C . GLU B 1 147 ? -6.965 5.062 14.445 1 98.88 147 GLU B C 1
ATOM 2570 O O . GLU B 1 147 ? -6.059 4.902 15.266 1 98.88 147 GLU B O 1
ATOM 2575 N N . HIS B 1 148 ? -6.91 4.457 13.328 1 98.75 148 HIS B N 1
ATOM 2576 C CA . HIS B 1 148 ? -5.773 3.732 12.766 1 98.75 148 HIS B CA 1
ATOM 2577 C C . HIS B 1 148 ? -5.531 4.129 11.312 1 98.75 148 HIS B C 1
ATOM 2579 O O . HIS B 1 148 ? -6.473 4.246 10.531 1 98.75 148 HIS B O 1
ATOM 2585 N N . TRP B 1 149 ? -4.324 4.445 10.984 1 98.81 149 TRP B N 1
ATOM 2586 C CA . TRP B 1 149 ? -3.93 4.824 9.633 1 98.81 149 TRP B CA 1
ATOM 2587 C C . TRP B 1 149 ? -2.617 4.156 9.242 1 98.81 149 TRP B C 1
ATOM 2589 O O . TRP B 1 149 ? -1.576 4.406 9.852 1 98.81 149 TRP B O 1
ATOM 2599 N N . THR B 1 150 ? -2.625 3.27 8.219 1 98.62 150 THR B N 1
ATOM 2600 C CA . THR B 1 150 ? -1.412 2.623 7.734 1 98.62 150 THR B CA 1
ATOM 2601 C C . THR B 1 150 ? -1.093 3.07 6.309 1 98.62 150 THR B C 1
ATOM 2603 O O . THR B 1 150 ? -1.975 3.094 5.449 1 98.62 150 THR B O 1
ATOM 2606 N N . GLU B 1 151 ? 0.175 3.43 6.098 1 97.75 151 GLU B N 1
ATOM 2607 C CA . GLU B 1 151 ? 0.674 3.875 4.801 1 97.75 151 GLU B CA 1
ATOM 2608 C C . GLU B 1 151 ? 1.552 2.811 4.152 1 97.75 151 GLU B C 1
ATOM 2610 O O . GLU B 1 151 ? 2.455 2.268 4.789 1 97.75 151 GLU B O 1
ATOM 2615 N N . TYR B 1 152 ? 1.331 2.508 2.934 1 96.69 152 TYR B N 1
ATOM 2616 C CA . TYR B 1 152 ? 2.117 1.563 2.148 1 96.69 152 TYR B CA 1
ATOM 2617 C C . TYR B 1 152 ? 2.805 2.262 0.981 1 96.69 152 TYR B C 1
ATOM 2619 O O . TYR B 1 152 ? 2.141 2.732 0.054 1 96.69 152 TYR B O 1
ATOM 2627 N N . PHE B 1 153 ? 4.059 2.344 1.02 1 94.75 153 PHE B N 1
ATOM 2628 C CA . PHE B 1 153 ? 4.895 2.975 0.007 1 94.75 153 PHE B CA 1
ATOM 2629 C C . PHE B 1 153 ? 6.32 2.436 0.07 1 94.75 153 PHE B C 1
ATOM 2631 O O . PHE B 1 153 ? 6.668 1.695 0.993 1 94.75 153 PHE B O 1
ATOM 2638 N N . ASP B 1 154 ? 7.129 2.814 -0.992 1 93.75 154 ASP B N 1
ATOM 2639 C CA . ASP B 1 154 ? 8.539 2.457 -1.039 1 93.75 154 ASP B CA 1
ATOM 2640 C C . ASP B 1 154 ? 9.383 3.449 -0.241 1 93.75 154 ASP B C 1
ATOM 2642 O O . ASP B 1 154 ? 9.5 4.617 -0.617 1 93.75 154 ASP B O 1
ATOM 2646 N N . ALA B 1 155 ? 10.031 2.932 0.785 1 89.19 155 ALA B N 1
ATOM 2647 C CA . ALA B 1 155 ? 10.859 3.799 1.627 1 89.19 155 ALA B CA 1
ATOM 2648 C C . ALA B 1 155 ? 12.047 4.352 0.85 1 89.19 155 ALA B C 1
ATOM 2650 O O . ALA B 1 155 ? 12.586 5.406 1.189 1 89.19 155 ALA B O 1
ATOM 2651 N N . GLY B 1 156 ? 12.445 3.564 -0.123 1 86.69 156 GLY B N 1
ATOM 2652 C CA . GLY B 1 156 ? 13.547 4.043 -0.947 1 86.69 156 GLY B CA 1
ATOM 2653 C C . GLY B 1 156 ? 13.281 5.402 -1.562 1 86.69 156 GLY B C 1
ATOM 2654 O O . GLY B 1 156 ? 14.203 6.215 -1.702 1 86.69 156 GLY B O 1
ATOM 2655 N N . ALA B 1 157 ? 12.078 5.68 -1.852 1 80.31 157 ALA B N 1
ATOM 2656 C CA . ALA B 1 157 ? 11.688 6.961 -2.436 1 80.31 157 ALA B CA 1
ATOM 2657 C C . ALA B 1 157 ? 11.883 8.102 -1.438 1 80.31 157 ALA B C 1
ATOM 2659 O O . ALA B 1 157 ? 12.234 9.219 -1.82 1 80.31 157 ALA B O 1
ATOM 2660 N N . VAL B 1 158 ? 11.664 7.805 -0.143 1 80.69 158 VAL B N 1
ATOM 2661 C CA . VAL B 1 158 ? 11.789 8.805 0.916 1 80.69 158 VAL B CA 1
ATOM 2662 C C . VAL B 1 158 ? 13.258 8.984 1.287 1 80.69 158 VAL B C 1
ATOM 2664 O O . VAL B 1 158 ? 13.711 10.109 1.525 1 80.69 158 VAL B O 1
ATOM 2667 N N . HIS B 1 159 ? 13.953 7.957 1.314 1 78.62 159 HIS B N 1
ATOM 2668 C CA . HIS B 1 159 ? 15.375 8.016 1.651 1 78.62 159 HIS B CA 1
ATOM 2669 C C . HIS B 1 159 ? 16.156 8.82 0.616 1 78.62 159 HIS B C 1
ATOM 2671 O O . HIS B 1 159 ? 17.047 9.578 0.968 1 78.62 159 HIS B O 1
ATOM 2677 N N . ASP B 1 160 ? 15.805 8.617 -0.49 1 72.69 160 ASP B N 1
ATOM 2678 C CA . ASP B 1 160 ? 16.484 9.336 -1.567 1 72.69 160 ASP B CA 1
ATOM 2679 C C . ASP B 1 160 ? 16.312 10.844 -1.418 1 72.69 160 ASP B C 1
ATOM 2681 O O . ASP B 1 160 ? 17.109 11.617 -1.961 1 72.69 160 ASP B O 1
ATOM 2685 N N . SER B 1 161 ? 15.352 11.18 -0.542 1 67.69 161 SER B N 1
ATOM 2686 C CA . SER B 1 161 ? 15.094 12.602 -0.337 1 67.69 161 SER B CA 1
ATOM 2687 C C . SER B 1 161 ? 15.93 13.156 0.814 1 67.69 161 SER B C 1
ATOM 2689 O O . SER B 1 161 ? 15.977 14.367 1.028 1 67.69 161 SER B O 1
ATOM 2691 N N . GLY B 1 162 ? 16.625 12.336 1.505 1 66.19 162 GLY B N 1
ATOM 2692 C CA . GLY B 1 162 ? 17.453 12.773 2.613 1 66.19 162 GLY B CA 1
ATOM 2693 C C . GLY B 1 162 ? 16.797 12.57 3.967 1 66.19 162 GLY B C 1
ATOM 2694 O O . GLY B 1 162 ? 17.391 12.898 5 1 66.19 162 GLY B O 1
ATOM 2695 N N . LEU B 1 163 ? 15.57 12.148 3.906 1 63.34 163 LEU B N 1
ATOM 2696 C CA . LEU B 1 163 ? 14.906 11.883 5.176 1 63.34 163 LEU B CA 1
ATOM 2697 C C . LEU B 1 163 ? 15.289 10.516 5.719 1 63.34 163 LEU B C 1
ATOM 2699 O O . LEU B 1 163 ? 15.062 9.492 5.062 1 63.34 163 LEU B O 1
ATOM 2703 N N . THR B 1 164 ? 16.203 10.484 6.625 1 63.25 164 THR B N 1
ATOM 2704 C CA . THR B 1 164 ? 16.531 9.227 7.293 1 63.25 164 THR B CA 1
ATOM 2705 C C . THR B 1 164 ? 15.633 9.016 8.516 1 63.25 164 THR B C 1
ATOM 2707 O O . THR B 1 164 ? 15.805 9.688 9.531 1 63.25 164 THR B O 1
ATOM 2710 N N . LEU B 1 165 ? 14.492 8.641 8.234 1 59.5 165 LEU B N 1
ATOM 2711 C CA . LEU B 1 165 ? 13.594 8.297 9.336 1 59.5 165 LEU B CA 1
ATOM 2712 C C . LEU B 1 165 ? 13.75 6.832 9.727 1 59.5 165 LEU B C 1
ATOM 2714 O O . LEU B 1 165 ? 13.773 5.953 8.859 1 59.5 165 LEU B O 1
ATOM 2718 N N . SER B 1 166 ? 14.562 6.523 10.672 1 54 166 SER B N 1
ATOM 2719 C CA . SER B 1 166 ? 14.727 5.141 11.109 1 54 166 SER B CA 1
ATOM 2720 C C . SER B 1 166 ? 13.82 4.824 12.297 1 54 166 SER B C 1
ATOM 2722 O O . SER B 1 166 ? 13.391 5.73 13.016 1 54 166 SER B O 1
ATOM 2724 N N . SER B 1 167 ? 13.281 3.617 12.359 1 51.31 167 SER B N 1
ATOM 2725 C CA . SER B 1 167 ? 12.562 3.135 13.531 1 51.31 167 SER B CA 1
ATOM 2726 C C . SER B 1 167 ? 13.227 3.615 14.82 1 51.31 167 SER B C 1
ATOM 2728 O O . SER B 1 167 ? 12.57 3.754 15.852 1 51.31 167 SER B O 1
ATOM 2730 N N . LYS B 1 168 ? 14.438 3.855 14.781 1 46.81 168 LYS B N 1
ATOM 2731 C CA . LYS B 1 168 ? 15.203 4.266 15.953 1 46.81 168 LYS B CA 1
ATOM 2732 C C . LYS B 1 168 ? 14.969 5.738 16.281 1 46.81 168 LYS B C 1
ATOM 2734 O O . LYS B 1 168 ? 15.305 6.207 17.359 1 46.81 168 LYS B O 1
ATOM 2739 N N . ASP B 1 169 ? 14.672 6.5 15.391 1 45.22 169 ASP B N 1
ATOM 2740 C CA . ASP B 1 169 ? 14.633 7.941 15.617 1 45.22 169 ASP B CA 1
ATOM 2741 C C . ASP B 1 169 ? 13.352 8.344 16.344 1 45.22 169 ASP B C 1
ATOM 2743 O O . ASP B 1 169 ? 13.266 9.445 16.906 1 45.22 169 ASP B O 1
ATOM 2747 N N . ALA B 1 170 ? 12.328 7.617 16.297 1 44.81 170 ALA B N 1
ATOM 2748 C CA . ALA B 1 170 ? 11.094 7.969 17 1 44.81 170 ALA B CA 1
ATOM 2749 C C . ALA B 1 170 ? 11.266 7.816 18.5 1 44.81 170 ALA B C 1
ATOM 2751 O O . ALA B 1 170 ? 10.281 7.621 19.234 1 44.81 170 ALA B O 1
ATOM 2752 N N . LYS B 1 171 ? 12.375 7.531 19.078 1 40 171 LYS B N 1
ATOM 2753 C CA . LYS B 1 171 ? 12.422 7.449 20.531 1 40 171 LYS B CA 1
ATOM 2754 C C . LYS B 1 171 ? 12.055 8.789 21.172 1 40 171 LYS B C 1
ATOM 2756 O O . LYS B 1 171 ? 12.562 9.836 20.766 1 40 171 LYS B O 1
ATOM 2761 N N . SER B 1 172 ? 10.805 8.773 21.719 1 34.12 172 SER B N 1
ATOM 2762 C CA . SER B 1 172 ? 10.391 9.789 22.688 1 34.12 172 SER B CA 1
ATOM 2763 C C . SER B 1 172 ? 11.531 10.156 23.625 1 34.12 172 SER B C 1
ATOM 2765 O O . SER B 1 172 ? 12.172 9.273 24.203 1 34.12 172 SER B O 1
ATOM 2767 N N . SER B 1 173 ? 12.188 11.164 23.344 1 27.86 173 SER B N 1
ATOM 2768 C CA . SER B 1 173 ? 12.859 11.758 24.5 1 27.86 173 SER B CA 1
ATOM 2769 C C . SER B 1 173 ? 11.906 11.867 25.688 1 27.86 173 SER B C 1
ATOM 2771 O O . SER B 1 173 ? 10.727 12.172 25.516 1 27.86 173 SER B O 1
#

Sequence (346 aa):
MHGYIDHIVPDRLTGRAGAIHNISRISTKDETMADVLKNVALDLFNSWRVSYDEALKGFDRTFAADNVWVNEPLMTTHGPEGAKEIWRLCKEMQGLETLHVDIHHIWENGRFVIIERVDKVYRADGTLVHGFPLVGVMRFNDDDKIEHWTEYFDAGAVHDSGLTLSSKDAKSSMHGYIDHIVPDRLTGRAGAIHNISRISTKDETMADVLKNVALDLFNSWRVSYDEALKGFDRTFAADNVWVNEPLMTTHGPEGAKEIWRLCKEMQGLETLHVDIHHIWENGRFVIIERVDKVYRADGTLVHGFPLVGVMRFNDDDKIEHWTEYFDAGAVHDSGLTLSSKDAKSS

pLDDT: mean 79.07, std 28.76, range [19.58, 98.88]

Nearest PDB structures (foldseek):
  4pej-assembly2_B  TM=7.777E-01  e=8.810E-07  synthetic construct
  1k41-assembly1_B  TM=7.375E-01  e=1.516E-06  Pseudomonas putida
  3bb9-assembly1_A  TM=6.577E-01  e=2.234E-03  Shewanella frigidimarina NCIMB 400
  3ke7-assembly1_A  TM=5.423E-01  e=5.583E-04  Parabacteroides distasonis ATCC 8503
  7c5x-assembly1_B  TM=5.171E-01  e=2.677E-03  Bigelowiella natans

Solvent-accessible surface area (backbone atoms only — not comparable to full-atom values): 19096 Å² total; per-residue (Å²): 138,81,81,78,79,79,76,82,68,78,76,81,80,74,77,78,81,67,79,76,70,73,73,72,77,69,77,48,82,74,47,62,65,44,47,48,60,45,48,47,54,51,48,38,48,50,21,24,49,73,29,54,68,45,28,53,50,25,35,61,72,38,38,24,81,76,13,39,40,32,38,68,78,39,46,72,37,50,19,40,65,33,52,44,49,54,53,48,48,41,27,72,74,66,39,51,28,29,36,43,72,49,72,80,44,75,46,57,60,90,56,30,36,40,38,37,31,34,44,34,35,20,28,83,87,66,50,74,68,49,68,47,62,35,38,37,44,32,32,42,47,99,83,67,19,39,35,36,34,41,39,28,33,39,53,66,64,48,43,75,59,67,53,81,68,45,67,72,66,71,62,77,124,138,80,81,80,80,80,77,82,67,80,78,82,80,77,78,82,79,71,76,77,72,75,74,73,76,69,76,48,82,72,46,64,65,40,49,49,59,46,49,49,53,50,50,36,49,49,20,24,49,73,29,51,70,44,26,51,49,26,35,60,72,38,39,24,81,75,13,40,40,31,37,71,75,40,46,73,36,52,19,37,65,33,52,43,49,53,52,50,47,39,27,73,73,67,39,51,29,30,36,43,72,50,71,78,45,75,46,57,59,87,57,31,35,41,37,37,32,33,44,35,36,20,26,83,86,65,48,74,68,49,69,46,63,35,38,37,42,32,33,42,46,97,83,69,21,39,33,36,35,42,38,28,32,40,49,66,64,47,43,74,58,67,52,80,68,44,64,74,65,72,62,78,124

InterPro domains:
  IPR013100 Limonene-1,2-epoxide hydrolase [PF07858] (58-156)
  IPR032710 NTF2-like domain superfamily [SSF54427] (57-158)

Organism: NCBI:txid1990687

Foldseek 3Di:
DDPDPDDPPPDDPDDPPPPPPPPPPPVDVVVVVQVLLVVLVVCLQVLLAPWLVSNLVSQVVAADQQAWEAAPVFEIAGGSVRVNVVSVLCCVFQQFIGKHWAWPDWGGDVQKIKTWTKIWTAHPVGDTLFIFTKMKIFGADPVSHGRYIYIDTDVVRVVVSVDRRHNVVSPDD/DDDDPDDPPPDDPDDPPDDPPPPPPPVDVVVVVQVLLVVLVVCQQVLLAPWLVSNLVSQVVAADQQAWEAAPVFEIAGGSVRVNVVSVLCCVFQQFIGKHWAWPDWGGDVQKIKTWTKIWTAHPVGDTLFIFTKIKIFGADPVSHGRYIYIDTDCVRVVVSVDPRHNVVSPDD